Protein AF-X1HBW1-F1 (afdb_monomer_lite)

InterPro domains:
  IPR006059 Bacterial-type extracellular solute-binding protein [PF01547] (27-160)
  IPR050490 Bacterial solute-binding protein 1 [PTHR43649] (13-204)

pLDDT: mean 94.54, std 6.15, range [44.56, 98.88]

Foldseek 3Di:
DLVVQDDPPQAASAAAAQDAVRQVLVLQQLLVLQVHHQADPVRAGDCLPPSNLVSLVVLLCCQVVRNYPVCNNVDHQVRRLLCVQAVRYPDYDHDQQCLLQSLDVVRGPCNPPDADAQDDGHNVRAGEAEDDDDADDDDPPDPPRVVSVVVNCVCLDLVVQLVVVVSLGAGPDPVNLVVSLVVDPPVRSNRSSVRVVCCVVPHHYDYQDPDPLSSVLSNLQSVLSNCCSVVVDPSSVSSVSSSPDDRD

Structure (mmCIF, N/CA/C/O backbone):
data_AF-X1HBW1-F1
#
_entry.id   AF-X1HBW1-F1
#
loop_
_atom_site.group_PDB
_atom_site.id
_atom_site.type_symbol
_atom_site.label_atom_id
_atom_site.label_alt_id
_atom_site.label_comp_id
_atom_site.label_asym_id
_atom_site.label_entity_id
_atom_site.label_seq_id
_atom_site.pdbx_PDB_ins_code
_atom_site.Cartn_x
_atom_site.Cartn_y
_atom_site.Cartn_z
_atom_site.occupancy
_atom_site.B_iso_or_equiv
_atom_site.auth_seq_id
_atom_site.auth_comp_id
_atom_site.auth_asym_id
_atom_site.auth_atom_id
_atom_site.pdbx_PDB_model_num
ATOM 1 N N . MET A 1 1 ? -2.743 -0.569 18.853 1.00 89.00 1 MET A N 1
ATOM 2 C CA . MET A 1 1 ? -1.838 0.507 18.382 1.00 89.00 1 MET A CA 1
ATOM 3 C C . MET A 1 1 ? -2.616 1.697 17.839 1.00 89.00 1 MET A C 1
ATOM 5 O O . MET A 1 1 ? -2.491 2.748 18.438 1.00 89.00 1 MET A O 1
ATOM 9 N N . ALA A 1 2 ? -3.444 1.545 16.791 1.00 95.88 2 ALA A N 1
ATOM 10 C CA . ALA A 1 2 ? -4.249 2.655 16.253 1.00 95.88 2 ALA A CA 1
ATOM 11 C C . ALA A 1 2 ? -5.085 3.356 17.333 1.00 95.88 2 ALA A C 1
ATOM 13 O O . ALA A 1 2 ? -4.952 4.556 17.494 1.00 95.88 2 ALA A O 1
ATOM 14 N N . GLU A 1 3 ? -5.849 2.604 18.131 1.00 96.94 3 GLU A N 1
ATOM 15 C CA . GLU A 1 3 ? -6.652 3.150 19.240 1.00 96.94 3 GLU A CA 1
ATOM 16 C C . GLU A 1 3 ? -5.821 3.941 20.260 1.00 96.94 3 GLU A C 1
ATOM 18 O O . GLU A 1 3 ? -6.234 5.010 20.686 1.00 96.94 3 GLU A O 1
ATOM 23 N N . PHE A 1 4 ? -4.626 3.451 20.607 1.00 97.12 4 PHE A N 1
ATOM 24 C CA . PHE A 1 4 ? -3.735 4.102 21.573 1.00 97.12 4 PHE A CA 1
ATOM 25 C C . PHE A 1 4 ? -3.170 5.435 21.059 1.00 97.12 4 PHE A C 1
ATOM 27 O O . PHE A 1 4 ? -2.993 6.366 21.833 1.00 97.12 4 PHE A O 1
ATOM 34 N N . LEU A 1 5 ? -2.882 5.522 19.757 1.00 96.50 5 LEU A N 1
ATOM 35 C CA . LEU A 1 5 ? -2.298 6.711 19.123 1.00 96.50 5 LEU A CA 1
ATOM 36 C C . LEU A 1 5 ? -3.361 7.679 18.573 1.00 96.50 5 LEU A C 1
ATOM 38 O O . LEU A 1 5 ? -3.010 8.695 17.974 1.00 96.50 5 LEU A O 1
ATOM 42 N N . ASN A 1 6 ? -4.648 7.358 18.724 1.00 98.06 6 ASN A N 1
ATOM 43 C CA . ASN A 1 6 ? -5.741 8.138 18.159 1.00 98.06 6 ASN A CA 1
ATOM 44 C C . ASN A 1 6 ? -6.056 9.355 19.040 1.00 98.06 6 ASN A C 1
ATOM 46 O O . ASN A 1 6 ? -6.431 9.203 20.199 1.00 98.06 6 ASN A O 1
ATOM 50 N N . ASN A 1 7 ? -5.965 10.557 18.472 1.00 97.62 7 ASN A N 1
ATOM 51 C CA . ASN A 1 7 ? -6.387 11.813 19.092 1.00 97.62 7 ASN A CA 1
ATOM 52 C C . ASN A 1 7 ? -7.032 12.774 18.059 1.00 97.62 7 ASN A C 1
ATOM 54 O O . ASN A 1 7 ? -6.439 13.805 17.703 1.00 97.62 7 ASN A O 1
ATOM 58 N N . PRO A 1 8 ? -8.216 12.440 17.507 1.00 94.94 8 PRO A N 1
ATOM 59 C CA . PRO A 1 8 ? -8.884 13.271 16.509 1.00 94.94 8 PRO A CA 1
ATOM 60 C C . PRO A 1 8 ? -9.340 14.633 17.070 1.00 94.94 8 PRO A C 1
ATOM 62 O O . PRO A 1 8 ? -9.679 14.729 18.247 1.00 94.94 8 PRO A O 1
ATOM 65 N N . PRO A 1 9 ? -9.411 15.690 16.237 1.00 93.25 9 PRO A N 1
ATOM 66 C CA . PRO A 1 9 ? -9.064 15.704 14.814 1.00 93.25 9 PRO A CA 1
ATOM 67 C C . PRO A 1 9 ? -7.565 15.941 14.548 1.00 93.25 9 PRO A C 1
ATOM 69 O O . PRO A 1 9 ? -7.182 16.074 13.386 1.00 93.25 9 PRO A O 1
ATOM 72 N N . GLY A 1 10 ? -6.731 16.038 15.593 1.00 94.19 10 GLY A N 1
ATOM 73 C CA . GLY A 1 10 ? -5.308 16.374 15.480 1.00 94.19 10 GLY A CA 1
ATOM 74 C C . GLY A 1 10 ? -4.475 15.257 14.854 1.00 94.19 10 GLY A C 1
ATOM 75 O O . GLY A 1 10 ? -3.775 15.492 13.871 1.00 94.19 10 GLY A O 1
ATOM 76 N N . VAL A 1 11 ? -4.584 14.045 15.400 1.00 97.25 11 VAL A N 1
ATOM 77 C CA . VAL A 1 11 ? -3.897 12.844 14.906 1.00 97.25 11 VAL A CA 1
ATOM 78 C C . VAL A 1 11 ? -4.886 11.686 14.866 1.00 97.25 11 VAL A C 1
ATOM 80 O O . VAL A 1 11 ? -5.509 11.366 15.872 1.00 97.25 11 VAL A O 1
ATOM 83 N N . TYR A 1 12 ? -5.016 11.030 13.720 1.00 98.62 12 TYR A N 1
ATOM 84 C CA . TYR A 1 12 ? -5.740 9.769 13.594 1.00 98.62 12 TYR A CA 1
ATOM 85 C C . TYR A 1 12 ? -4.771 8.602 13.765 1.00 98.62 12 TYR A C 1
ATOM 87 O O . TYR A 1 12 ? -3.627 8.646 13.301 1.00 98.62 12 TYR A O 1
ATOM 95 N N . GLY A 1 13 ? -5.232 7.543 14.427 1.00 98.38 13 GLY A N 1
ATOM 96 C CA . GLY A 1 13 ? -4.415 6.372 14.726 1.00 98.38 13 GLY A CA 1
ATOM 97 C C . GLY A 1 13 ? -3.849 5.712 13.470 1.00 98.38 13 GLY A C 1
ATOM 98 O O . GLY A 1 13 ? -2.713 5.245 13.487 1.00 98.38 13 GLY A O 1
ATOM 99 N N . THR A 1 14 ? -4.614 5.680 12.376 1.00 98.50 14 THR A N 1
ATOM 100 C CA . THR A 1 14 ? -4.149 5.183 11.079 1.00 98.50 14 THR A CA 1
ATOM 101 C C . THR A 1 14 ? -4.948 5.755 9.902 1.00 98.50 14 THR A C 1
ATOM 103 O O . THR A 1 14 ? -5.739 6.678 10.066 1.00 98.50 14 THR A O 1
ATOM 106 N N . GLN A 1 15 ? -4.729 5.233 8.695 1.00 98.31 15 GLN A N 1
ATOM 107 C CA . GLN A 1 15 ? -5.546 5.476 7.502 1.00 98.31 15 GLN A CA 1
ATOM 108 C C . GLN A 1 15 ? -5.354 4.353 6.475 1.00 98.31 15 GLN A C 1
ATOM 110 O O . GLN A 1 15 ? -4.440 3.533 6.579 1.00 98.31 15 GLN A O 1
ATOM 115 N N . TYR A 1 16 ? -6.192 4.358 5.445 1.00 97.88 16 TYR A N 1
ATOM 116 C CA . TYR A 1 16 ? -6.083 3.503 4.268 1.00 97.88 16 TYR A CA 1
ATOM 117 C C . TYR A 1 16 ? -6.617 4.251 3.038 1.00 97.88 16 TYR A C 1
ATOM 119 O O . TYR A 1 16 ? -7.153 5.347 3.152 1.00 97.88 16 TYR A O 1
ATOM 127 N N . THR A 1 17 ? -6.457 3.681 1.852 1.00 97.50 17 THR A N 1
ATOM 128 C CA . THR A 1 17 ? -7.082 4.178 0.621 1.00 97.50 17 THR A CA 1
ATOM 129 C C . THR A 1 17 ? -8.497 3.633 0.510 1.00 97.50 17 THR A C 1
ATOM 131 O O . THR A 1 17 ? -8.694 2.431 0.669 1.00 97.50 17 THR A O 1
ATOM 134 N N . GLY A 1 18 ? -9.488 4.497 0.288 1.00 97.19 18 GLY A N 1
ATOM 135 C CA . GLY A 1 18 ? -10.906 4.138 0.412 1.00 97.19 18 GLY A CA 1
ATOM 136 C C . GLY A 1 18 ? -11.714 4.164 -0.883 1.00 97.19 18 GLY A C 1
ATOM 137 O O . GLY A 1 18 ? -12.898 3.827 -0.850 1.00 97.19 18 GLY A O 1
ATOM 138 N N . LYS A 1 19 ? -11.098 4.513 -2.019 1.00 96.75 19 LYS A N 1
ATOM 139 C CA . LYS A 1 19 ? -11.730 4.434 -3.342 1.00 96.75 19 LYS A CA 1
ATOM 140 C C . LYS A 1 19 ? -10.814 3.857 -4.418 1.00 96.75 19 LYS A C 1
ATOM 142 O O . LYS A 1 19 ? -9.607 3.715 -4.215 1.00 96.75 19 LYS A O 1
ATOM 147 N N . GLU A 1 20 ? -11.419 3.575 -5.569 1.00 96.38 20 GLU A N 1
ATOM 148 C CA . GLU A 1 20 ? -10.757 3.122 -6.795 1.00 96.38 20 GLU A CA 1
ATOM 149 C C . GLU A 1 20 ? -9.932 1.839 -6.584 1.00 96.38 20 GLU A C 1
ATOM 151 O O . GLU A 1 20 ? -10.101 1.104 -5.605 1.00 96.38 20 GLU A O 1
ATOM 156 N N . GLU A 1 21 ? -9.024 1.544 -7.515 1.00 95.50 21 GLU A N 1
ATOM 157 C CA . GLU A 1 21 ? -8.106 0.411 -7.395 1.00 95.50 21 GLU A CA 1
ATOM 158 C C . GLU A 1 21 ? -7.243 0.482 -6.137 1.00 95.50 21 GLU A C 1
ATOM 160 O O . GLU A 1 21 ? -6.886 -0.552 -5.577 1.00 95.50 21 GLU A O 1
ATOM 165 N N . ALA A 1 22 ? -6.996 1.686 -5.623 1.00 96.50 22 ALA A N 1
ATOM 166 C CA . ALA A 1 22 ? -6.247 1.856 -4.397 1.00 96.50 22 ALA A CA 1
ATOM 167 C C . ALA A 1 22 ? -6.901 1.120 -3.213 1.00 96.50 22 ALA A C 1
ATOM 169 O O . ALA A 1 22 ? -6.193 0.478 -2.431 1.00 96.50 22 ALA A O 1
ATOM 170 N N . PHE A 1 23 ? -8.234 1.152 -3.089 1.00 98.00 23 PHE A N 1
ATOM 171 C CA . PHE A 1 23 ? -8.926 0.398 -2.040 1.00 98.00 23 PHE A CA 1
ATOM 172 C C . PHE A 1 23 ? -9.020 -1.097 -2.357 1.00 98.00 23 PHE A C 1
ATOM 174 O O . PHE A 1 23 ? -8.791 -1.920 -1.468 1.00 98.00 23 PHE A O 1
ATOM 181 N N . SER A 1 24 ? -9.270 -1.468 -3.619 1.00 97.44 24 SER A N 1
ATOM 182 C CA . SER A 1 24 ? -9.240 -2.874 -4.059 1.00 97.44 24 SER A CA 1
ATOM 183 C C . SER A 1 24 ? -7.900 -3.542 -3.735 1.00 97.44 24 SER A C 1
ATOM 185 O O . SER A 1 24 ? -7.875 -4.639 -3.177 1.00 97.44 24 SER A O 1
ATOM 187 N N . GLY A 1 25 ? -6.786 -2.867 -4.031 1.00 96.38 25 GLY A N 1
ATOM 188 C CA . GLY A 1 25 ? -5.429 -3.331 -3.757 1.00 96.38 25 GLY A CA 1
ATOM 189 C C . GLY A 1 25 ? -5.147 -3.447 -2.262 1.00 96.38 25 GLY A C 1
ATOM 190 O O . GLY A 1 25 ? -4.669 -4.487 -1.805 1.00 96.38 25 GLY A O 1
ATOM 191 N N . ARG A 1 26 ? -5.528 -2.434 -1.469 1.00 97.25 26 ARG A N 1
ATOM 192 C CA . ARG A 1 26 ? -5.373 -2.472 -0.006 1.00 97.25 26 ARG A CA 1
ATOM 193 C C . ARG A 1 26 ? -6.197 -3.589 0.641 1.00 97.25 26 ARG A C 1
ATOM 195 O O . ARG A 1 26 ? -5.712 -4.270 1.544 1.00 97.25 26 ARG A O 1
ATOM 202 N N . PHE A 1 27 ? -7.425 -3.818 0.179 1.00 98.25 27 PHE A N 1
ATOM 203 C CA . PHE A 1 27 ? -8.234 -4.951 0.625 1.00 98.25 27 PHE A CA 1
ATOM 204 C C . PHE A 1 27 ? -7.604 -6.285 0.219 1.00 98.25 27 PHE A C 1
ATOM 206 O O . PHE A 1 27 ? -7.523 -7.194 1.044 1.00 98.25 27 PHE A O 1
ATOM 213 N N . TYR A 1 28 ? -7.131 -6.404 -1.023 1.00 97.69 28 TYR A N 1
ATOM 214 C CA . TYR A 1 28 ? -6.527 -7.630 -1.539 1.00 97.69 28 TYR A CA 1
ATOM 215 C C . TYR A 1 28 ? -5.258 -8.023 -0.772 1.00 97.69 28 TYR A C 1
ATOM 217 O O . TYR A 1 28 ? -5.102 -9.181 -0.381 1.00 97.69 28 TYR A O 1
ATOM 225 N N . GLU A 1 29 ? -4.394 -7.057 -0.478 1.00 96.81 29 GLU A N 1
ATOM 226 C CA . GLU A 1 29 ? -3.207 -7.233 0.358 1.00 96.81 29 GLU A CA 1
ATOM 227 C C . GLU A 1 29 ? -3.542 -7.818 1.738 1.00 96.81 29 GLU A C 1
ATOM 229 O O . GLU A 1 29 ? -2.975 -8.831 2.168 1.00 96.81 29 GLU A O 1
ATOM 234 N N . MET A 1 30 ? -4.504 -7.200 2.426 1.00 98.25 30 MET A N 1
ATOM 235 C CA . MET A 1 30 ? -4.929 -7.625 3.758 1.00 98.25 30 MET A CA 1
ATOM 236 C C . MET A 1 30 ? -5.651 -8.974 3.715 1.00 98.25 30 MET A C 1
ATOM 238 O O . MET A 1 30 ? -5.450 -9.813 4.593 1.00 98.25 30 MET A O 1
ATOM 242 N N . LEU A 1 31 ? -6.438 -9.228 2.666 1.00 98.62 31 LEU A N 1
ATOM 243 C CA . LEU A 1 31 ? -7.123 -10.499 2.442 1.00 98.62 31 LEU A CA 1
ATOM 244 C C . LEU A 1 31 ? -6.125 -11.651 2.347 1.00 98.62 31 LEU A C 1
ATOM 246 O O . LEU A 1 31 ? -6.292 -12.656 3.037 1.00 98.62 31 LEU A O 1
ATOM 250 N N . LEU A 1 32 ? -5.084 -11.500 1.527 1.00 98.31 32 LEU A N 1
ATOM 251 C CA . LEU A 1 32 ? -4.048 -12.518 1.374 1.00 98.31 32 LEU A CA 1
ATOM 252 C C . LEU A 1 32 ? -3.212 -12.680 2.649 1.00 98.31 32 LEU A C 1
ATOM 254 O O . LEU A 1 32 ? -2.892 -13.807 3.021 1.00 98.31 32 LEU A O 1
ATOM 258 N N . SER A 1 33 ? -2.893 -11.584 3.347 1.00 98.31 33 SER A N 1
ATOM 259 C CA . SER A 1 33 ? -2.195 -11.637 4.645 1.00 98.31 33 SER A C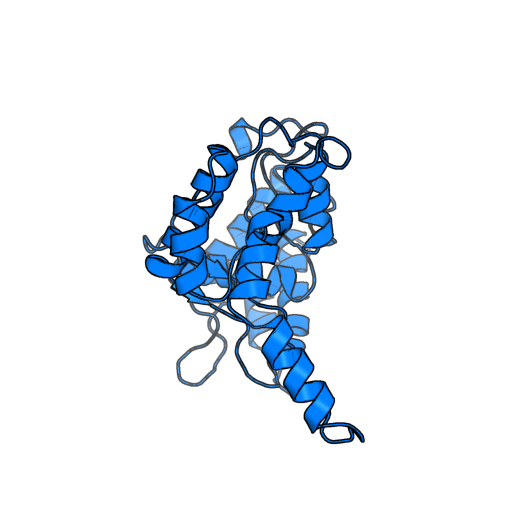A 1
ATOM 260 C C . SER A 1 33 ? -2.996 -12.409 5.699 1.00 98.31 33 SER A C 1
ATOM 262 O O . SER A 1 33 ? -2.423 -13.105 6.539 1.00 98.31 33 SER A O 1
ATOM 264 N N . ASN A 1 34 ? -4.326 -12.364 5.627 1.00 98.56 34 ASN A N 1
ATOM 265 C CA . ASN A 1 34 ? -5.219 -13.136 6.492 1.00 98.56 34 ASN A CA 1
ATOM 266 C C . ASN A 1 34 ? -5.467 -14.576 6.005 1.00 98.56 34 ASN A C 1
ATOM 268 O O . ASN A 1 34 ? -6.237 -15.300 6.628 1.00 98.56 34 ASN A O 1
ATOM 272 N N . GLY A 1 35 ? -4.816 -15.015 4.921 1.00 98.25 35 GLY A N 1
ATOM 273 C CA . GLY A 1 35 ? -4.954 -16.371 4.372 1.00 98.25 35 GLY A CA 1
ATOM 274 C C . GLY A 1 35 ? -6.143 -16.558 3.428 1.00 98.25 35 GLY A C 1
ATOM 275 O O . GLY A 1 35 ? -6.493 -17.687 3.097 1.00 98.25 35 GLY A O 1
ATOM 276 N N . GLY A 1 36 ? -6.785 -15.468 3.005 1.00 98.19 36 GLY A N 1
ATOM 277 C CA . GLY A 1 36 ? -7.845 -15.491 2.004 1.00 98.19 36 GLY A CA 1
ATOM 278 C C . GLY A 1 36 ? -7.298 -15.506 0.577 1.00 98.19 36 GLY A C 1
ATOM 279 O O . GLY A 1 36 ? -6.090 -15.500 0.344 1.00 98.19 36 GLY A O 1
ATOM 280 N N . ALA A 1 37 ? -8.207 -15.483 -0.394 1.00 97.19 37 ALA A N 1
ATOM 281 C CA . ALA A 1 37 ? -7.888 -15.385 -1.812 1.00 97.19 37 ALA A CA 1
ATOM 282 C C . ALA A 1 37 ? -8.926 -14.522 -2.531 1.00 97.19 37 ALA A C 1
ATOM 284 O O . ALA A 1 37 ? -10.094 -14.491 -2.144 1.00 97.19 37 ALA A O 1
ATOM 285 N N . LEU A 1 38 ? -8.492 -13.824 -3.581 1.00 95.31 38 LEU A N 1
ATOM 286 C CA . LEU A 1 38 ? -9.392 -13.043 -4.424 1.00 95.31 38 LEU A CA 1
ATOM 287 C C . LEU A 1 38 ? -10.127 -13.941 -5.426 1.00 95.31 38 LEU A C 1
ATOM 289 O O . LEU A 1 38 ? -11.347 -13.853 -5.557 1.00 95.31 38 LEU A O 1
ATOM 293 N N . PHE A 1 39 ? -9.386 -14.853 -6.058 1.00 95.00 39 PHE A N 1
ATOM 294 C CA . PHE A 1 39 ? -9.896 -15.843 -7.001 1.00 95.00 39 PHE A CA 1
ATOM 295 C C . PHE A 1 39 ? -9.412 -17.254 -6.640 1.00 95.00 39 PHE A C 1
ATOM 297 O O . PHE A 1 39 ? -8.342 -17.405 -6.047 1.00 95.00 39 PHE A O 1
ATOM 304 N N . ASP A 1 40 ? -10.194 -18.270 -7.000 1.00 94.81 40 ASP A N 1
ATOM 305 C CA . ASP A 1 40 ? -9.766 -19.673 -6.997 1.00 94.81 40 ASP A CA 1
ATOM 306 C C . ASP A 1 40 ? -8.922 -20.012 -8.254 1.00 94.81 40 ASP A C 1
ATOM 308 O O . ASP A 1 40 ? -8.767 -19.163 -9.140 1.00 94.81 40 ASP A O 1
ATOM 312 N N . PRO A 1 41 ? -8.367 -21.237 -8.381 1.00 94.00 41 PRO A N 1
ATOM 313 C CA . PRO A 1 41 ? -7.596 -21.638 -9.565 1.00 94.00 41 PRO A CA 1
ATOM 314 C C . PRO A 1 41 ? -8.380 -21.625 -10.888 1.00 94.00 41 PRO A C 1
ATOM 316 O O . PRO A 1 41 ? -7.774 -21.552 -11.953 1.00 94.00 41 PRO A O 1
ATOM 319 N N . ALA A 1 42 ? -9.715 -21.679 -10.838 1.00 92.94 42 ALA A N 1
ATOM 320 C CA . ALA A 1 42 ? -10.601 -21.551 -11.995 1.00 92.94 42 ALA A CA 1
ATOM 321 C C . ALA A 1 42 ? -11.000 -20.086 -12.257 1.00 92.94 42 ALA A C 1
ATOM 323 O O . ALA A 1 42 ? -11.954 -19.814 -12.991 1.00 92.94 42 ALA A O 1
ATOM 324 N N . TRP A 1 43 ? -10.285 -19.140 -11.643 1.00 90.62 43 TRP A N 1
ATOM 325 C CA . TRP A 1 43 ? -10.551 -17.712 -11.688 1.00 90.62 43 TRP A CA 1
ATOM 326 C C . TRP A 1 43 ? -11.932 -17.322 -11.164 1.00 90.62 43 TRP A C 1
ATOM 328 O O . TRP A 1 43 ? -12.406 -16.253 -11.515 1.00 90.62 43 TRP A O 1
ATOM 338 N N . LYS A 1 44 ? -12.615 -18.094 -10.322 1.00 92.56 44 LYS A N 1
ATOM 339 C CA . LYS 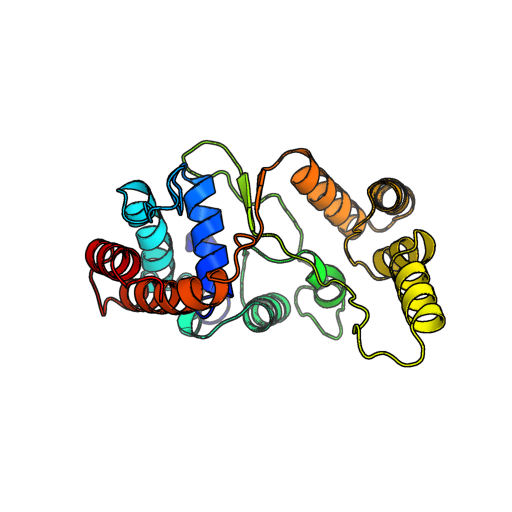A 1 44 ? -13.887 -17.648 -9.727 1.00 92.56 44 LYS A CA 1
ATOM 340 C C . LYS A 1 44 ? -13.626 -16.761 -8.508 1.00 92.56 44 LYS A C 1
ATOM 342 O O . LYS A 1 44 ? -12.740 -17.087 -7.721 1.00 92.56 44 LYS A O 1
ATOM 347 N N . PRO A 1 45 ? -14.361 -15.649 -8.321 1.00 95.00 45 PRO A N 1
ATOM 348 C CA . PRO A 1 45 ? -14.269 -14.838 -7.107 1.00 95.00 45 PRO A CA 1
ATOM 349 C C . PRO A 1 45 ? -14.552 -15.653 -5.837 1.00 95.00 45 PRO A C 1
ATOM 351 O O . PRO A 1 45 ? -15.598 -16.290 -5.743 1.00 95.00 45 PRO A O 1
ATOM 354 N N . VAL A 1 46 ? -13.645 -15.605 -4.856 1.00 97.38 46 VAL A N 1
ATOM 355 C CA . VAL A 1 46 ? -13.784 -16.303 -3.551 1.00 97.38 46 VAL A CA 1
ATOM 356 C C . VAL A 1 46 ? -13.497 -15.403 -2.341 1.00 97.38 46 VAL A C 1
ATOM 358 O O . VAL A 1 46 ? -13.455 -15.852 -1.190 1.00 97.38 46 VAL A O 1
ATOM 361 N N . PHE A 1 47 ? -13.343 -14.098 -2.572 1.00 97.81 47 PHE A N 1
ATOM 362 C CA . PHE A 1 47 ? -13.118 -13.106 -1.517 1.00 97.81 47 PHE A CA 1
ATOM 363 C C . PHE A 1 47 ? -14.334 -12.877 -0.610 1.00 97.81 47 PHE A C 1
ATOM 365 O O . PHE A 1 47 ? -14.215 -12.201 0.402 1.00 97.81 47 PHE A O 1
ATOM 372 N N . ASN A 1 48 ? -15.506 -13.424 -0.932 1.00 98.31 48 ASN A N 1
ATOM 373 C CA . ASN A 1 48 ? -16.698 -13.401 -0.077 1.00 98.31 48 ASN A CA 1
ATOM 374 C C . ASN A 1 48 ? -16.718 -14.520 0.985 1.00 98.31 48 ASN A C 1
ATOM 376 O O . ASN A 1 48 ? -17.728 -14.727 1.663 1.00 98.31 48 ASN A O 1
ATOM 380 N N . SER A 1 49 ? -15.602 -15.236 1.145 1.00 98.56 49 SER A N 1
ATOM 381 C CA . SER A 1 49 ? -15.371 -16.206 2.218 1.00 98.56 49 SER A CA 1
ATOM 382 C C . SER A 1 49 ? -15.431 -15.571 3.623 1.00 98.56 49 SER A C 1
ATOM 384 O O . SER A 1 49 ? -15.331 -14.346 3.761 1.00 98.56 49 SER A O 1
ATOM 386 N N . PRO A 1 50 ? -15.518 -16.377 4.703 1.00 98.75 50 PRO A N 1
ATOM 387 C CA . PRO A 1 50 ? -15.430 -15.868 6.074 1.00 98.75 50 PRO A CA 1
ATOM 388 C C . PRO A 1 50 ? -14.180 -15.014 6.338 1.00 98.75 50 PRO A C 1
ATOM 390 O O . PRO A 1 50 ? -14.257 -14.027 7.070 1.00 98.75 50 PRO A O 1
ATOM 393 N N . ILE A 1 51 ? -13.050 -15.341 5.698 1.00 98.75 51 ILE A N 1
ATOM 394 C CA . ILE A 1 51 ? -11.813 -14.555 5.807 1.00 98.75 51 ILE A CA 1
ATOM 395 C C . ILE A 1 51 ? -12.002 -13.175 5.177 1.00 98.75 51 ILE A C 1
ATOM 397 O O . ILE A 1 51 ? -11.644 -12.173 5.788 1.00 98.75 51 ILE A O 1
ATOM 401 N N . GLY A 1 52 ? -12.609 -13.083 3.993 1.00 98.75 52 GLY A N 1
ATOM 402 C CA . GLY A 1 52 ? -12.855 -11.782 3.374 1.00 98.75 52 GLY A CA 1
ATOM 403 C C . GLY A 1 52 ? -13.889 -10.940 4.112 1.00 98.75 52 GLY A C 1
ATOM 404 O O . GLY A 1 52 ? -13.693 -9.734 4.256 1.00 98.75 52 GLY A O 1
ATOM 405 N N . VAL A 1 53 ? -14.914 -11.566 4.698 1.00 98.88 53 VAL A N 1
ATOM 406 C CA . VAL A 1 53 ? -15.840 -10.888 5.622 1.00 98.88 53 VAL A CA 1
ATOM 407 C C . VAL A 1 53 ? -15.091 -10.337 6.835 1.00 98.88 53 VAL A C 1
ATOM 409 O O . VAL A 1 53 ? -15.319 -9.189 7.219 1.00 98.88 53 VAL A O 1
ATOM 412 N N . LYS A 1 54 ? -14.183 -11.112 7.442 1.00 98.81 54 LYS A N 1
ATOM 413 C CA . LYS A 1 54 ? -13.352 -10.650 8.566 1.00 98.81 54 LYS A CA 1
ATOM 414 C C . LYS A 1 54 ? -12.449 -9.485 8.149 1.00 98.81 54 LYS A C 1
ATOM 416 O O . LYS A 1 54 ? -12.395 -8.481 8.858 1.00 98.81 54 LYS A O 1
ATOM 421 N N . THR A 1 55 ? -11.803 -9.586 6.989 1.00 98.81 55 THR A N 1
ATOM 422 C CA . THR A 1 55 ? -10.931 -8.540 6.437 1.00 98.81 55 THR A CA 1
ATOM 423 C C . THR A 1 55 ? -11.696 -7.244 6.170 1.00 98.81 55 THR A C 1
ATOM 425 O O . THR A 1 55 ? -11.255 -6.188 6.606 1.00 98.81 55 THR A O 1
ATOM 428 N N . LEU A 1 56 ? -12.864 -7.283 5.522 1.00 98.81 56 LEU A N 1
ATOM 429 C CA . LEU A 1 56 ? -13.641 -6.062 5.268 1.00 98.81 56 LEU A CA 1
ATOM 430 C C . LEU A 1 56 ? -14.207 -5.461 6.565 1.00 98.81 56 LEU A C 1
ATOM 432 O O . LEU A 1 56 ? -14.207 -4.243 6.738 1.00 98.81 56 LEU A O 1
ATOM 436 N N . ASN A 1 57 ? -14.599 -6.303 7.528 1.00 98.75 57 ASN A N 1
ATOM 437 C CA . ASN A 1 57 ? -14.985 -5.835 8.861 1.00 98.75 57 ASN A CA 1
ATOM 438 C C . ASN A 1 57 ? -13.851 -5.107 9.594 1.00 98.75 57 ASN A C 1
ATOM 440 O O . ASN A 1 57 ? -14.138 -4.233 10.406 1.00 98.75 57 ASN A O 1
ATOM 444 N N . TYR A 1 58 ? -12.583 -5.438 9.338 1.00 98.38 58 TYR A N 1
ATOM 445 C CA . TYR A 1 58 ? -11.458 -4.701 9.914 1.00 98.38 58 TYR A CA 1
ATOM 446 C C . TYR A 1 58 ? -11.436 -3.246 9.423 1.00 98.38 58 TYR A C 1
ATOM 448 O O . TYR A 1 58 ? -11.425 -2.338 10.250 1.00 98.38 58 TYR A O 1
ATOM 456 N N . PHE A 1 59 ? -11.541 -3.013 8.109 1.00 98.62 59 PHE A N 1
ATOM 457 C CA . PHE A 1 59 ? -11.635 -1.655 7.550 1.00 98.62 59 PHE A CA 1
ATOM 458 C C . PHE A 1 59 ? -12.857 -0.902 8.077 1.00 98.62 59 PHE A C 1
ATOM 460 O O . PHE A 1 59 ? -12.733 0.233 8.532 1.00 98.62 59 PHE A O 1
ATOM 467 N N . LYS A 1 60 ? -14.021 -1.567 8.106 1.00 98.62 60 LYS A N 1
ATOM 468 C CA . LYS A 1 60 ? -15.242 -1.008 8.695 1.00 98.62 60 LYS A CA 1
ATOM 469 C C . LYS A 1 60 ? -15.014 -0.573 10.148 1.00 98.62 60 LYS A C 1
ATOM 471 O O . LYS A 1 60 ? -15.360 0.545 10.500 1.00 98.62 60 LYS A O 1
ATOM 476 N N . LYS A 1 61 ? -14.408 -1.417 10.990 1.00 98.38 61 LYS A N 1
ATOM 477 C CA . LYS A 1 61 ? -14.132 -1.085 12.400 1.00 98.38 61 LYS A CA 1
ATOM 478 C C . LYS A 1 61 ? -13.191 0.106 12.552 1.00 98.38 61 LYS A C 1
ATOM 480 O O . LYS A 1 61 ? -13.437 0.943 13.410 1.00 98.38 61 LYS A O 1
ATOM 485 N N . LEU A 1 62 ? -12.146 0.206 11.725 1.00 98.44 62 LEU A N 1
ATOM 486 C CA . LEU A 1 62 ? -11.251 1.367 11.738 1.00 98.44 62 LEU A CA 1
ATOM 487 C C . LEU A 1 62 ? -12.017 2.673 11.472 1.00 98.44 62 LEU A C 1
ATOM 489 O O . LEU A 1 62 ? -11.796 3.661 12.169 1.00 98.44 62 LEU A O 1
ATOM 493 N N . TYR A 1 63 ? -12.930 2.654 10.498 1.00 98.56 63 TYR A N 1
ATOM 494 C CA . TYR A 1 63 ? -13.793 3.789 10.175 1.00 98.56 63 TYR A CA 1
ATOM 495 C C . TYR A 1 63 ? -14.776 4.119 11.302 1.00 98.56 63 TYR A C 1
ATOM 497 O O . TYR A 1 63 ? -14.789 5.240 11.800 1.00 98.56 63 TYR A O 1
ATOM 505 N N . GLN A 1 64 ? -15.549 3.128 11.750 1.00 97.94 64 GLN A N 1
ATOM 506 C CA . GLN A 1 64 ? -16.605 3.304 12.754 1.00 97.94 64 GLN A CA 1
ATOM 507 C C . GLN A 1 64 ? -16.065 3.747 14.119 1.00 97.94 64 GLN A C 1
ATOM 509 O O . GLN A 1 64 ? -16.696 4.539 14.811 1.00 97.94 64 GLN A O 1
ATOM 514 N N . ASN A 1 65 ? -14.862 3.301 14.484 1.00 97.81 65 ASN A N 1
ATOM 515 C CA . ASN A 1 65 ? -14.217 3.700 15.734 1.00 97.81 65 ASN A CA 1
ATOM 516 C C . ASN A 1 65 ? -13.479 5.051 15.623 1.00 97.81 65 ASN A C 1
ATOM 518 O O . ASN A 1 65 ? -12.754 5.423 16.545 1.00 97.81 65 ASN A O 1
ATOM 522 N N . GLY A 1 66 ? -13.600 5.772 14.500 1.00 97.94 66 GLY A N 1
ATOM 523 C CA . GLY A 1 66 ? -12.948 7.070 14.299 1.00 97.94 66 GLY A CA 1
ATOM 524 C C . GLY A 1 66 ? -11.418 6.999 14.332 1.00 97.94 66 GLY A C 1
ATOM 525 O O . GLY A 1 66 ? -10.768 7.953 14.758 1.00 97.94 66 GLY A O 1
ATOM 526 N N . LEU A 1 67 ? -10.834 5.862 13.929 1.00 98.62 67 LEU A N 1
ATOM 527 C CA . LEU A 1 67 ? -9.379 5.633 13.939 1.00 98.62 67 LEU A CA 1
ATOM 528 C C . LEU A 1 67 ? -8.690 6.113 12.661 1.00 98.62 67 LEU A C 1
ATOM 530 O O . LEU A 1 67 ? -7.465 6.064 12.565 1.00 98.62 67 LEU A O 1
ATOM 534 N N . VAL A 1 68 ? -9.482 6.537 11.681 1.00 98.62 68 VAL A N 1
ATOM 535 C CA . VAL A 1 68 ? -9.065 7.046 10.375 1.00 98.62 68 VAL A CA 1
ATOM 536 C C . VAL A 1 68 ? -9.797 8.356 10.093 1.00 98.62 68 VAL A C 1
ATOM 538 O O . VAL A 1 68 ? -10.883 8.565 10.641 1.00 98.62 68 VAL A O 1
ATOM 541 N N . PRO A 1 69 ? -9.254 9.245 9.242 1.00 98.19 69 PRO A N 1
ATOM 542 C CA . PRO A 1 69 ? -9.959 10.467 8.877 1.00 98.19 69 PRO A CA 1
ATOM 543 C C . PRO A 1 69 ? -11.339 10.164 8.266 1.00 98.19 69 PRO A C 1
ATOM 545 O O . PRO A 1 69 ? -11.439 9.250 7.446 1.00 98.19 69 PRO A O 1
ATOM 548 N N . PRO A 1 70 ? -12.392 10.955 8.551 1.00 96.31 70 PRO A N 1
ATOM 549 C CA . PRO A 1 70 ? -13.723 10.729 7.973 1.00 96.31 70 PRO A CA 1
ATOM 550 C C . PRO A 1 70 ? -13.726 10.716 6.436 1.00 96.31 70 PRO A C 1
ATOM 552 O O . PRO A 1 70 ? -14.494 9.998 5.806 1.00 96.31 70 PRO A O 1
ATOM 555 N N . GLY A 1 71 ? -12.815 11.475 5.817 1.00 97.12 71 GLY A N 1
ATOM 556 C CA . GLY A 1 71 ? -12.649 11.525 4.366 1.00 97.12 71 GLY A CA 1
ATOM 557 C C . GLY A 1 71 ? -11.969 10.303 3.741 1.00 97.12 71 GLY A C 1
ATOM 558 O O . GLY A 1 71 ? -11.813 10.300 2.525 1.00 97.12 71 GLY A O 1
ATOM 559 N N . VAL A 1 72 ? -11.572 9.283 4.519 1.00 97.62 72 VAL A N 1
ATOM 560 C CA . VAL A 1 72 ? -10.783 8.127 4.042 1.00 97.62 72 VAL A CA 1
ATOM 561 C C . VAL A 1 72 ? -11.401 7.419 2.838 1.00 97.62 72 VAL A C 1
ATOM 563 O O . VAL A 1 72 ? -10.684 6.963 1.952 1.00 97.62 72 VAL A O 1
ATOM 566 N N . VAL A 1 73 ? -12.733 7.399 2.755 1.00 96.81 73 VAL A N 1
ATOM 567 C CA . VAL A 1 73 ? -13.497 6.811 1.644 1.00 96.81 73 VAL A CA 1
ATOM 568 C C . VAL A 1 73 ? -13.274 7.523 0.307 1.00 96.81 73 VAL A C 1
ATOM 570 O O . VAL A 1 73 ? -13.577 6.961 -0.735 1.00 96.81 73 VAL A O 1
ATOM 573 N N . ASN A 1 74 ? -12.690 8.721 0.313 1.00 97.56 74 ASN A N 1
ATOM 574 C CA . ASN A 1 74 ? -12.354 9.480 -0.890 1.00 97.56 74 ASN A CA 1
ATOM 575 C C . ASN A 1 74 ? -10.859 9.447 -1.228 1.00 97.56 74 ASN A C 1
ATOM 577 O O . ASN A 1 74 ? -10.472 10.003 -2.252 1.00 97.56 74 ASN A O 1
ATOM 581 N N . TYR A 1 75 ? -10.023 8.832 -0.388 1.00 98.12 75 TYR A N 1
ATOM 582 C CA . TYR A 1 75 ? -8.570 8.907 -0.525 1.00 98.12 75 TYR A CA 1
ATOM 583 C C . TYR A 1 75 ? -8.009 7.859 -1.481 1.00 98.12 75 TYR A C 1
ATOM 585 O O . TYR A 1 75 ? -8.353 6.672 -1.403 1.00 98.12 75 TYR A O 1
ATOM 593 N N . VAL A 1 76 ? -7.070 8.305 -2.312 1.00 97.00 76 VAL A N 1
ATOM 594 C CA . VAL A 1 76 ? -6.116 7.461 -3.045 1.00 97.00 76 VAL A CA 1
ATOM 595 C C . VAL A 1 76 ? -4.704 7.631 -2.465 1.00 97.00 76 VAL A C 1
ATOM 597 O O . VAL A 1 76 ? -4.536 8.174 -1.372 1.00 97.00 76 VAL A O 1
ATOM 600 N N . TRP A 1 77 ? -3.686 7.108 -3.152 1.00 95.69 77 TRP A N 1
ATOM 601 C CA . TRP A 1 77 ? -2.305 7.048 -2.658 1.00 95.69 77 TRP A CA 1
ATOM 602 C C . TRP A 1 77 ? -1.725 8.421 -2.290 1.00 95.69 77 TRP A C 1
ATOM 604 O O . TRP A 1 77 ? -1.150 8.570 -1.214 1.00 95.69 77 TRP A O 1
ATOM 614 N N . ASP A 1 78 ? -1.948 9.434 -3.126 1.00 96.44 78 ASP A N 1
ATOM 615 C CA . ASP A 1 78 ? -1.430 10.786 -2.890 1.00 96.44 78 ASP A CA 1
ATOM 616 C C . ASP A 1 78 ? -2.077 11.443 -1.662 1.00 96.44 78 ASP A C 1
ATOM 618 O O . ASP A 1 78 ? -1.409 12.141 -0.897 1.00 96.44 78 ASP A O 1
ATOM 622 N N . ASP A 1 79 ? -3.373 11.197 -1.436 1.00 97.81 79 ASP A N 1
ATOM 623 C CA . ASP A 1 79 ? -4.106 11.750 -0.295 1.00 97.81 79 ASP A CA 1
ATOM 624 C C . ASP A 1 79 ? -3.589 11.182 1.025 1.00 97.81 79 ASP A C 1
ATOM 626 O O . ASP A 1 79 ? -3.335 11.932 1.974 1.00 97.81 79 ASP A O 1
ATOM 630 N N . VAL A 1 80 ? -3.409 9.855 1.095 1.00 97.75 80 VAL A N 1
ATOM 631 C CA . VAL A 1 80 ? -2.877 9.224 2.308 1.00 97.75 80 VAL A CA 1
ATOM 632 C C . VAL A 1 80 ? -1.447 9.690 2.559 1.00 97.75 80 VAL A C 1
ATOM 634 O O . VAL A 1 80 ? -1.116 10.038 3.696 1.00 97.75 80 VAL A O 1
ATOM 637 N N . ALA A 1 81 ? -0.632 9.816 1.511 1.00 97.69 81 ALA A N 1
ATOM 638 C CA . ALA A 1 81 ? 0.733 10.282 1.669 1.00 97.69 81 ALA A CA 1
ATOM 639 C C . ALA A 1 81 ? 0.799 11.726 2.174 1.00 97.69 81 ALA A C 1
ATOM 641 O O . ALA A 1 81 ? 1.476 12.039 3.157 1.00 97.69 81 ALA A O 1
ATOM 642 N N . LYS A 1 82 ? -0.018 12.606 1.591 1.00 97.88 82 LYS A N 1
ATOM 643 C CA . LYS A 1 82 ? -0.173 13.990 2.048 1.00 97.88 82 LYS A CA 1
ATOM 644 C C . LYS A 1 82 ? -0.613 14.066 3.507 1.00 97.88 82 LYS A C 1
ATOM 646 O O . LYS A 1 82 ? -0.075 14.863 4.276 1.00 97.88 82 LYS A O 1
ATOM 651 N N . ASN A 1 83 ? -1.585 13.257 3.919 1.00 97.88 83 ASN A N 1
ATOM 652 C CA . ASN A 1 83 ? -2.061 13.267 5.302 1.00 97.88 83 ASN A CA 1
ATOM 653 C C . ASN A 1 83 ? -0.953 12.878 6.286 1.00 97.88 83 ASN A C 1
ATOM 655 O O . ASN A 1 83 ? -0.806 13.539 7.318 1.00 97.88 83 ASN A O 1
ATOM 659 N N . PHE A 1 84 ? -0.146 11.870 5.946 1.00 98.31 84 PHE A N 1
ATOM 660 C CA . PHE A 1 84 ? 1.006 11.478 6.755 1.00 98.31 84 PHE A CA 1
ATOM 661 C C . PHE A 1 84 ? 2.072 12.580 6.788 1.00 98.31 84 PHE A C 1
ATOM 663 O O . PHE A 1 84 ? 2.462 13.010 7.872 1.00 98.31 84 PHE A O 1
ATOM 670 N N . ALA A 1 85 ? 2.435 13.149 5.633 1.00 98.12 85 ALA A N 1
ATOM 671 C CA . ALA A 1 85 ? 3.368 14.277 5.533 1.00 98.12 85 ALA A CA 1
ATOM 672 C C . ALA A 1 85 ? 2.921 15.494 6.366 1.00 98.12 85 ALA A C 1
ATOM 674 O O . ALA A 1 85 ? 3.744 16.208 6.934 1.00 98.12 85 ALA A O 1
ATOM 675 N N . THR A 1 86 ? 1.612 15.734 6.496 1.00 97.50 86 THR A N 1
ATOM 676 C CA . THR A 1 86 ? 1.071 16.824 7.332 1.00 97.50 86 THR A CA 1
ATOM 677 C C . THR A 1 86 ? 0.984 16.498 8.828 1.00 97.50 86 THR A C 1
ATOM 679 O O . THR A 1 86 ? 0.510 17.339 9.594 1.00 97.50 86 THR A O 1
ATOM 682 N N . GLY A 1 87 ? 1.444 15.319 9.258 1.00 97.31 87 GLY A N 1
ATOM 683 C CA . GLY A 1 87 ? 1.471 14.897 10.661 1.00 97.31 87 GLY A CA 1
ATOM 684 C C . GLY A 1 87 ? 0.107 14.514 11.235 1.00 97.31 87 GLY A C 1
ATOM 685 O O . GLY A 1 87 ? -0.049 14.483 12.451 1.00 97.31 87 GLY A O 1
ATOM 686 N N . LYS A 1 88 ? -0.893 14.240 10.387 1.00 98.00 88 LYS A N 1
ATOM 687 C CA . LYS A 1 88 ? -2.262 13.914 10.827 1.00 98.00 88 LYS A CA 1
ATOM 688 C C . LYS A 1 88 ? -2.476 12.438 11.140 1.00 98.00 88 LYS A C 1
ATOM 690 O O . LYS A 1 88 ? -3.563 12.072 11.572 1.00 98.00 88 LYS A O 1
ATOM 695 N N . ILE A 1 89 ? -1.492 11.589 10.871 1.00 98.62 89 ILE A N 1
ATOM 696 C CA . ILE A 1 89 ? -1.629 10.133 10.882 1.00 98.62 89 ILE A CA 1
ATOM 697 C C . ILE A 1 89 ? -0.467 9.557 11.676 1.00 98.62 89 ILE A C 1
ATOM 699 O O . ILE A 1 89 ? 0.684 9.823 11.341 1.00 98.62 89 ILE A O 1
ATOM 703 N N . ALA A 1 90 ? -0.759 8.764 12.705 1.00 98.00 90 ALA A N 1
ATOM 704 C CA . ALA A 1 90 ? 0.280 8.202 13.563 1.00 98.00 90 ALA A CA 1
ATOM 705 C C . ALA A 1 90 ? 1.105 7.119 12.846 1.00 98.00 90 ALA A C 1
ATOM 707 O O . ALA A 1 90 ? 2.328 7.106 12.934 1.00 98.00 90 ALA A O 1
ATOM 708 N N . PHE A 1 91 ? 0.441 6.214 12.120 1.00 97.69 91 PHE A N 1
ATOM 709 C CA . PHE A 1 91 ? 1.086 5.233 11.244 1.00 97.69 91 PHE A CA 1
ATOM 710 C C . PHE A 1 91 ? 0.118 4.751 10.161 1.00 97.69 91 PHE A C 1
ATOM 712 O O . PHE A 1 91 ? -1.094 4.709 10.364 1.00 97.69 91 PHE A O 1
ATOM 719 N N . HIS A 1 92 ? 0.632 4.307 9.021 1.00 96.94 92 HIS A N 1
ATOM 720 C CA . HIS A 1 92 ? -0.167 3.618 8.008 1.00 96.94 92 HIS A CA 1
ATOM 721 C C . HIS A 1 92 ? 0.712 2.732 7.135 1.00 96.94 92 HIS A C 1
ATOM 723 O O . HIS A 1 92 ? 1.936 2.743 7.244 1.00 96.94 92 HIS A O 1
ATOM 729 N N . LEU A 1 93 ? 0.065 1.943 6.285 1.00 95.38 93 LEU A N 1
ATOM 730 C CA . LEU A 1 93 ? 0.749 1.230 5.221 1.00 95.38 93 LEU A CA 1
ATOM 731 C C . LEU A 1 93 ? 0.853 2.149 4.008 1.00 95.38 93 LEU A C 1
ATOM 733 O O . LEU A 1 93 ? -0.151 2.746 3.607 1.00 95.38 93 LEU A O 1
ATOM 737 N N . ASP A 1 94 ? 2.034 2.221 3.401 1.00 93.06 94 ASP A N 1
ATOM 738 C CA . ASP A 1 94 ? 2.271 3.124 2.280 1.00 93.06 94 ASP A CA 1
ATOM 739 C C . ASP A 1 94 ? 3.398 2.671 1.348 1.00 93.06 94 ASP A C 1
ATOM 741 O O . ASP A 1 94 ? 4.135 1.725 1.637 1.00 93.06 94 ASP A O 1
ATOM 745 N N . TRP A 1 95 ? 3.522 3.366 0.223 1.00 92.00 95 TRP A N 1
ATOM 746 C CA . TRP A 1 95 ? 4.588 3.200 -0.748 1.00 92.00 95 TRP A CA 1
ATOM 747 C C . TRP A 1 95 ? 5.887 3.821 -0.249 1.00 92.00 95 TRP A C 1
ATOM 749 O O . TRP A 1 95 ? 5.956 5.010 0.047 1.00 92.00 95 TRP A O 1
ATOM 759 N N . GLY A 1 96 ? 6.977 3.051 -0.284 1.00 89.81 96 GLY A N 1
ATOM 760 C CA . GLY A 1 96 ? 8.302 3.597 0.024 1.00 89.81 96 GLY A CA 1
ATOM 761 C C . GLY A 1 96 ? 8.771 4.695 -0.945 1.00 89.81 96 GLY A C 1
ATOM 762 O O . GLY A 1 96 ? 9.702 5.427 -0.630 1.00 89.81 96 GLY A O 1
ATOM 763 N N . GLY A 1 97 ? 8.116 4.854 -2.103 1.00 90.44 97 GLY A N 1
ATOM 764 C CA . GLY A 1 97 ? 8.385 5.945 -3.048 1.00 90.44 97 GLY A CA 1
ATOM 765 C C . GLY A 1 97 ? 8.152 7.346 -2.471 1.00 90.44 97 GLY A C 1
ATOM 766 O O . GLY A 1 97 ? 8.700 8.308 -3.000 1.00 90.44 97 GLY A O 1
ATOM 767 N N . TRP A 1 98 ? 7.415 7.468 -1.363 1.00 94.00 98 TRP A N 1
ATOM 768 C CA . TRP A 1 98 ? 7.181 8.744 -0.686 1.00 94.00 98 TRP A CA 1
ATOM 769 C C . TRP A 1 98 ? 8.314 9.187 0.242 1.00 94.00 98 TRP A C 1
ATOM 771 O O . TRP A 1 98 ? 8.282 10.315 0.730 1.00 94.00 98 TRP A O 1
ATOM 781 N N . TYR A 1 99 ? 9.338 8.351 0.468 1.00 94.44 99 TYR A N 1
ATOM 782 C CA . TYR A 1 99 ? 10.457 8.682 1.357 1.00 94.44 99 TYR A CA 1
ATOM 783 C C . TYR A 1 99 ? 11.075 10.069 1.086 1.00 94.44 99 TYR A C 1
ATOM 785 O O . TYR A 1 99 ? 11.201 10.826 2.052 1.00 94.44 99 TYR A O 1
ATOM 793 N N . PRO A 1 100 ? 11.405 10.465 -0.169 1.00 93.19 100 PRO A N 1
ATOM 794 C CA . PRO A 1 100 ? 11.973 11.787 -0.454 1.00 93.19 100 PRO A CA 1
ATOM 795 C C . PRO A 1 100 ? 11.073 12.939 -0.009 1.00 93.19 100 PRO A C 1
ATOM 797 O O . PRO A 1 100 ? 11.566 13.935 0.513 1.00 93.19 100 PRO A O 1
ATOM 800 N N . TRP A 1 101 ? 9.757 12.784 -0.170 1.00 94.88 101 TRP A N 1
ATOM 801 C CA . TRP A 1 101 ? 8.786 13.778 0.271 1.00 94.88 101 TRP A CA 1
ATOM 802 C C . TRP A 1 101 ? 8.701 13.824 1.797 1.00 94.88 101 TRP A C 1
ATOM 804 O O . TRP A 1 101 ? 8.782 14.899 2.390 1.00 94.88 101 TRP A O 1
ATOM 814 N N . TYR A 1 102 ? 8.604 12.667 2.455 1.00 96.38 102 TYR A N 1
ATOM 815 C CA . TYR A 1 102 ? 8.493 12.617 3.912 1.00 96.38 102 TYR A CA 1
ATOM 816 C C . TYR A 1 102 ? 9.683 13.219 4.620 1.00 96.38 102 TYR A C 1
ATOM 818 O O . TYR A 1 102 ? 9.464 13.853 5.645 1.00 96.38 102 TYR A O 1
ATOM 826 N N . ARG A 1 103 ? 10.894 13.081 4.075 1.00 94.44 103 ARG A N 1
ATOM 827 C CA . ARG A 1 103 ? 12.127 13.622 4.660 1.00 94.44 103 ARG A CA 1
ATOM 828 C C . ARG A 1 103 ? 12.423 15.084 4.348 1.00 94.44 103 ARG A C 1
ATOM 830 O O . ARG A 1 103 ? 13.474 15.560 4.773 1.00 94.44 103 ARG A O 1
ATOM 837 N N . ASP A 1 104 ? 11.600 15.760 3.554 1.00 95.19 104 ASP A N 1
ATOM 838 C CA . ASP A 1 104 ? 11.824 17.166 3.225 1.00 95.19 104 ASP A CA 1
ATOM 839 C C . ASP A 1 104 ? 11.130 18.062 4.268 1.00 95.19 104 ASP A C 1
ATOM 841 O O . ASP A 1 104 ? 9.901 18.164 4.250 1.00 95.19 104 ASP A O 1
ATOM 845 N N . PRO A 1 105 ? 11.868 18.758 5.155 1.00 96.31 105 PRO A N 1
ATOM 846 C CA . PRO A 1 105 ? 11.274 19.615 6.183 1.00 96.31 105 PRO A CA 1
ATOM 847 C C . PRO A 1 105 ? 10.512 20.819 5.610 1.00 96.31 105 PRO A C 1
ATOM 849 O O . PRO A 1 105 ? 9.725 21.441 6.324 1.00 96.31 105 PRO A O 1
ATOM 852 N N . LYS A 1 106 ? 10.704 21.160 4.327 1.00 96.88 106 LYS A N 1
ATOM 853 C CA . LYS A 1 106 ? 9.912 22.197 3.644 1.00 96.88 106 LYS A CA 1
ATOM 854 C C . LYS A 1 106 ? 8.548 21.684 3.187 1.00 96.88 106 LYS A C 1
ATOM 856 O O . LYS A 1 106 ? 7.629 22.484 3.028 1.00 96.88 106 LYS A O 1
ATOM 861 N N . ALA A 1 107 ? 8.417 20.377 2.973 1.00 95.62 107 ALA A N 1
ATOM 862 C CA . ALA A 1 107 ? 7.223 19.751 2.410 1.00 95.62 107 ALA A CA 1
ATOM 863 C C . ALA A 1 107 ? 6.489 18.821 3.394 1.00 95.62 107 ALA A C 1
ATOM 865 O O . ALA A 1 107 ? 5.341 18.452 3.138 1.00 95.62 107 ALA A O 1
ATOM 866 N N . SER A 1 108 ? 7.124 18.447 4.508 1.00 98.06 108 SER A N 1
ATOM 867 C CA . SER A 1 108 ? 6.643 17.445 5.459 1.00 98.06 108 SER A CA 1
ATOM 868 C C . SER A 1 108 ? 6.890 17.874 6.907 1.00 98.06 108 SER A C 1
ATOM 870 O O . SER A 1 108 ? 8.009 18.171 7.319 1.00 98.06 108 SER A O 1
ATOM 872 N N . LYS A 1 109 ? 5.830 17.842 7.720 1.00 98.00 109 LYS A N 1
ATOM 873 C CA . LYS A 1 109 ? 5.885 18.075 9.172 1.00 98.00 109 LYS A CA 1
ATOM 874 C C . LYS A 1 109 ? 6.460 16.890 9.943 1.00 98.00 109 LYS A C 1
ATOM 876 O O . LYS A 1 109 ? 6.802 17.044 11.110 1.00 98.00 109 LYS A O 1
ATOM 881 N N . VAL A 1 110 ? 6.543 15.718 9.314 1.00 97.38 110 VAL A N 1
ATOM 882 C CA . VAL A 1 110 ? 7.089 14.508 9.941 1.00 97.38 110 VAL A CA 1
ATOM 883 C C . VAL A 1 110 ? 8.560 14.284 9.603 1.00 97.38 110 VAL A C 1
ATOM 885 O O . VAL A 1 110 ? 9.122 13.309 10.087 1.00 97.38 110 VAL A O 1
ATOM 888 N N . ALA A 1 111 ? 9.195 15.175 8.829 1.00 97.19 111 ALA A N 1
ATOM 889 C CA . ALA A 1 111 ? 10.537 15.000 8.262 1.00 97.19 111 ALA A CA 1
ATOM 890 C C . ALA A 1 111 ? 11.618 14.562 9.240 1.00 97.19 111 ALA A C 1
ATOM 892 O O . ALA A 1 111 ? 12.485 13.778 8.866 1.00 97.19 111 ALA A O 1
ATOM 893 N N . GLU A 1 112 ? 11.521 14.979 10.498 1.00 95.56 112 GLU A N 1
ATOM 894 C CA . GLU A 1 112 ? 12.503 14.654 11.529 1.00 95.56 112 GLU A CA 1
ATOM 895 C C . GLU A 1 112 ? 12.096 13.480 12.430 1.00 95.56 112 GLU A C 1
ATOM 897 O O . GLU A 1 112 ? 12.906 13.044 13.244 1.00 95.56 112 GLU A O 1
ATOM 902 N N . VAL A 1 113 ? 10.882 12.936 12.292 1.00 95.50 113 VAL A N 1
ATOM 903 C CA . VAL A 1 113 ? 10.301 11.991 13.269 1.00 95.50 113 VAL A CA 1
ATOM 904 C C . VAL A 1 113 ? 9.668 10.729 12.675 1.00 95.50 113 VAL A C 1
ATOM 906 O O . VAL A 1 113 ? 9.356 9.817 13.437 1.00 95.50 113 VAL A O 1
ATOM 909 N N . PHE A 1 114 ? 9.457 10.642 11.357 1.00 96.19 114 PHE A N 1
ATOM 910 C CA . PHE A 1 114 ? 8.918 9.419 10.748 1.00 96.19 114 PHE A CA 1
ATOM 911 C C . PHE A 1 114 ? 9.970 8.302 10.681 1.00 96.19 114 PHE A C 1
ATOM 913 O O . PHE A 1 114 ? 11.171 8.568 10.650 1.00 96.19 114 PHE A O 1
ATOM 920 N N . ASP A 1 115 ? 9.507 7.055 10.582 1.00 95.38 115 ASP A N 1
ATOM 921 C CA . ASP A 1 115 ? 10.351 5.905 10.259 1.00 95.38 115 ASP A CA 1
ATOM 922 C C . ASP A 1 115 ? 9.550 4.808 9.534 1.00 95.38 115 ASP A C 1
ATOM 924 O O . ASP A 1 115 ? 8.324 4.898 9.415 1.00 95.38 115 ASP A O 1
ATOM 928 N N . TYR A 1 116 ? 10.235 3.776 9.042 1.00 95.06 116 TYR A N 1
ATOM 929 C CA . TYR A 1 116 ? 9.648 2.631 8.347 1.00 95.06 116 TYR A CA 1
ATOM 930 C C . TYR A 1 116 ? 9.787 1.342 9.155 1.00 95.06 116 TYR A C 1
ATOM 932 O O . TYR A 1 116 ? 10.804 1.072 9.778 1.00 95.06 116 TYR A O 1
ATOM 940 N N . ALA A 1 117 ? 8.775 0.484 9.064 1.00 95.38 117 ALA A N 1
ATOM 941 C CA . ALA A 1 117 ? 8.824 -0.870 9.597 1.00 95.38 117 ALA A CA 1
ATOM 942 C C . ALA A 1 117 ? 8.058 -1.827 8.673 1.00 95.38 117 ALA A C 1
ATOM 944 O O . ALA A 1 117 ? 7.152 -1.397 7.953 1.0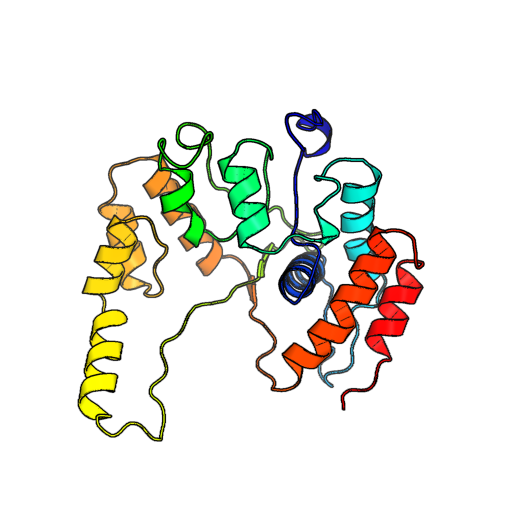0 95.38 117 ALA A O 1
ATOM 945 N N . PRO A 1 118 ? 8.356 -3.139 8.694 1.00 94.31 118 PRO A N 1
ATOM 946 C CA . PRO A 1 118 ? 7.510 -4.114 8.019 1.00 94.31 118 PRO A CA 1
ATOM 947 C C . PRO A 1 118 ? 6.072 -4.057 8.558 1.00 94.31 118 PRO A C 1
ATOM 949 O O . PRO A 1 118 ? 5.865 -4.127 9.771 1.00 94.31 118 PRO A O 1
ATOM 952 N N . MET A 1 119 ? 5.079 -4.011 7.662 1.00 93.75 119 MET A N 1
ATOM 953 C CA . MET A 1 119 ? 3.656 -4.093 8.032 1.00 93.75 119 MET A CA 1
ATOM 954 C C . MET A 1 119 ? 3.380 -5.299 8.937 1.00 93.75 119 MET A C 1
ATOM 956 O O . MET A 1 119 ? 4.031 -6.312 8.709 1.00 93.75 119 MET A O 1
ATOM 960 N N . PRO A 1 120 ? 2.422 -5.278 9.885 1.00 94.00 120 PRO A N 1
ATOM 961 C CA . PRO A 1 120 ? 2.075 -6.425 10.737 1.00 94.00 120 PRO A CA 1
ATOM 962 C C . PRO A 1 120 ? 1.706 -7.707 9.966 1.00 94.00 120 PRO A C 1
ATOM 964 O O . PRO A 1 120 ? 1.391 -7.669 8.781 1.00 94.00 120 PRO A O 1
ATOM 967 N N . LYS A 1 121 ? 1.819 -8.871 10.625 1.00 97.19 121 LYS A N 1
ATOM 968 C CA . LYS A 1 121 ? 1.444 -10.154 10.012 1.00 97.19 121 LYS A CA 1
ATOM 969 C C . LYS A 1 121 ? -0.075 -10.231 10.054 1.00 97.19 121 LYS A C 1
ATOM 971 O O . LYS A 1 121 ? -0.658 -9.836 11.063 1.00 97.19 121 LYS A O 1
ATOM 976 N N . GLY A 1 122 ? -0.691 -10.741 8.994 1.00 96.94 122 GLY A N 1
ATOM 977 C CA . GLY A 1 122 ? -2.104 -11.099 9.059 1.00 96.94 122 GLY A CA 1
ATOM 978 C C . GLY A 1 122 ? -2.313 -12.408 9.820 1.00 96.94 122 GLY A C 1
ATOM 979 O O . GLY A 1 122 ? -1.356 -13.043 10.275 1.00 96.94 122 GLY A O 1
ATOM 980 N N . ASP A 1 123 ? -3.569 -12.836 9.920 1.00 97.75 123 ASP A N 1
ATOM 981 C CA . ASP A 1 123 ? -3.963 -14.034 10.681 1.00 97.75 123 ASP A CA 1
ATO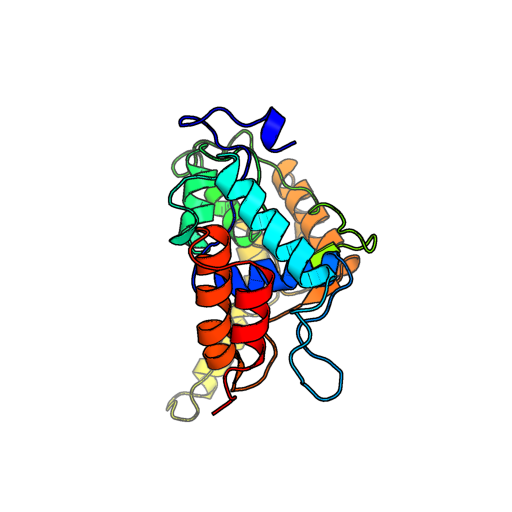M 982 C C . ASP A 1 123 ? -3.257 -15.322 10.224 1.00 97.75 123 ASP A C 1
ATOM 984 O O . ASP A 1 123 ? -3.094 -16.252 11.008 1.00 97.75 123 ASP A O 1
ATOM 988 N N . SER A 1 124 ? -2.808 -15.381 8.966 1.00 97.69 124 SER A N 1
ATOM 989 C CA . SER A 1 124 ? -2.078 -16.539 8.431 1.00 97.69 124 SER A CA 1
ATOM 990 C C . SER A 1 124 ? -0.581 -16.544 8.776 1.00 97.69 124 SER A C 1
ATOM 992 O O . SER A 1 124 ? 0.159 -17.428 8.350 1.00 97.69 124 SER A O 1
ATOM 994 N N . GLY A 1 125 ? -0.102 -15.558 9.541 1.00 97.81 125 GLY A N 1
ATOM 995 C CA . GLY A 1 125 ? 1.286 -15.485 9.998 1.00 97.81 125 GLY A CA 1
ATOM 996 C C . GLY A 1 125 ? 2.285 -14.980 8.950 1.00 97.81 125 GLY A C 1
ATOM 997 O O . GLY A 1 125 ? 3.496 -15.001 9.208 1.00 97.81 125 GLY A O 1
ATOM 998 N N . ILE A 1 126 ? 1.805 -14.487 7.803 1.00 97.25 126 ILE A N 1
ATOM 999 C CA . ILE A 1 126 ? 2.629 -13.894 6.739 1.00 97.25 126 ILE A CA 1
ATOM 1000 C C . ILE A 1 126 ? 2.326 -12.406 6.541 1.00 97.25 126 ILE A C 1
ATOM 1002 O O . ILE A 1 126 ? 1.331 -11.873 7.036 1.00 97.25 126 ILE A O 1
ATOM 1006 N N . ARG A 1 127 ? 3.213 -11.743 5.796 1.00 97.19 127 ARG A N 1
ATOM 1007 C CA . ARG A 1 127 ? 3.023 -10.390 5.269 1.00 97.19 127 ARG A CA 1
ATOM 1008 C C . ARG A 1 127 ? 2.859 -10.491 3.759 1.00 97.19 127 ARG A C 1
ATOM 1010 O O . ARG A 1 127 ? 3.699 -11.110 3.097 1.00 97.19 127 ARG A O 1
ATOM 1017 N N . VAL A 1 128 ? 1.807 -9.887 3.232 1.00 96.94 128 VAL A N 1
ATOM 1018 C CA . VAL A 1 128 ? 1.608 -9.716 1.795 1.00 96.94 128 VAL A CA 1
ATOM 1019 C C . VAL A 1 128 ? 1.608 -8.229 1.511 1.00 96.94 128 VAL A C 1
ATOM 1021 O O . VAL A 1 128 ? 0.955 -7.507 2.245 1.00 96.94 128 VAL A O 1
ATOM 1024 N N . HIS A 1 129 ? 2.340 -7.797 0.487 1.00 93.94 129 HIS A N 1
ATOM 1025 C CA . HIS A 1 129 ? 2.450 -6.394 0.086 1.00 93.94 129 HIS A CA 1
ATOM 1026 C C . HIS A 1 129 ? 1.795 -6.200 -1.273 1.00 93.94 129 HIS A C 1
ATOM 1028 O O . HIS A 1 129 ? 2.159 -6.894 -2.229 1.00 93.94 129 HIS A O 1
ATOM 1034 N N . TRP A 1 130 ? 0.860 -5.260 -1.366 1.00 93.81 130 TRP A N 1
ATOM 1035 C CA . TRP A 1 130 ? 0.397 -4.758 -2.654 1.00 93.81 130 TRP A CA 1
ATOM 1036 C C . TRP A 1 130 ? 1.514 -3.931 -3.276 1.00 93.81 130 TRP A C 1
ATOM 1038 O O . TRP A 1 130 ? 2.045 -3.011 -2.659 1.00 93.81 130 TRP A O 1
ATOM 1048 N N . SER A 1 131 ? 1.898 -4.293 -4.492 1.00 89.19 131 SER A N 1
ATOM 1049 C CA . SER A 1 131 ? 3.025 -3.707 -5.193 1.00 89.19 131 SER A CA 1
ATOM 1050 C C . SER A 1 131 ? 2.665 -3.385 -6.630 1.00 89.19 131 SER A C 1
ATOM 1052 O O . SER A 1 131 ? 1.809 -4.001 -7.257 1.00 89.19 131 SER A O 1
ATOM 1054 N N . GLY A 1 132 ? 3.347 -2.383 -7.146 1.00 85.44 132 GLY A N 1
ATOM 1055 C CA . GLY A 1 132 ? 3.239 -1.902 -8.501 1.00 85.44 132 GLY A CA 1
ATOM 1056 C C . GLY A 1 132 ? 4.523 -1.173 -8.845 1.00 85.44 132 GLY A C 1
ATOM 1057 O O . GLY A 1 132 ? 5.402 -0.973 -8.002 1.00 85.44 132 GLY A O 1
ATOM 1058 N N . CYS A 1 133 ? 4.634 -0.783 -10.101 1.00 82.00 133 CYS A N 1
ATOM 1059 C CA . CYS A 1 133 ? 5.708 0.063 -10.571 1.00 82.00 133 CYS A CA 1
ATOM 1060 C C . CYS A 1 133 ? 5.181 0.979 -11.668 1.00 82.00 133 CYS A C 1
ATOM 1062 O O . CYS A 1 133 ? 4.200 0.671 -12.347 1.00 82.00 133 CYS A O 1
ATOM 1064 N N . HIS A 1 134 ? 5.881 2.086 -11.871 1.00 86.38 134 HIS A N 1
ATOM 1065 C CA . HIS A 1 134 ? 5.797 2.797 -13.132 1.00 86.38 134 HIS A CA 1
ATOM 1066 C C . HIS A 1 134 ? 6.786 2.150 -14.098 1.00 86.38 134 HIS A C 1
ATOM 1068 O O . HIS A 1 134 ? 7.935 1.884 -13.746 1.00 86.38 134 HIS A O 1
ATOM 1074 N N . SER A 1 135 ? 6.313 1.847 -15.303 1.00 89.25 135 SER A N 1
ATOM 1075 C CA . SER A 1 135 ? 7.118 1.252 -16.366 1.00 89.25 135 SER A CA 1
ATOM 1076 C C . SER A 1 135 ? 7.108 2.161 -17.584 1.00 89.25 135 SER A C 1
ATOM 1078 O O . SER A 1 135 ? 6.109 2.817 -17.875 1.00 89.25 135 SER A O 1
ATOM 1080 N N . PHE A 1 136 ? 8.213 2.173 -18.321 1.00 93.75 136 PHE A N 1
ATOM 1081 C CA . PHE A 1 136 ? 8.304 2.884 -19.589 1.00 93.75 136 PHE A CA 1
ATOM 1082 C C . PHE A 1 136 ? 7.877 1.969 -20.736 1.00 93.75 136 PHE A C 1
ATOM 1084 O O . PHE A 1 136 ? 8.257 0.800 -20.778 1.00 93.75 136 PHE A O 1
ATOM 1091 N N . SER A 1 137 ? 7.114 2.507 -21.685 1.00 94.62 137 SER A N 1
ATOM 1092 C CA . SER A 1 137 ? 6.708 1.808 -22.908 1.00 94.62 137 SER A CA 1
ATOM 1093 C C . SER A 1 137 ? 7.055 2.647 -24.132 1.00 94.62 137 SER A C 1
ATOM 1095 O O . SER A 1 137 ? 6.956 3.872 -24.099 1.00 94.62 137 SER A O 1
ATOM 1097 N N . VAL A 1 138 ? 7.447 1.987 -25.223 1.00 97.12 138 VAL A N 1
ATOM 1098 C CA . VAL A 1 138 ? 7.638 2.625 -26.531 1.00 97.12 138 VAL A CA 1
ATOM 1099 C C . VAL A 1 138 ? 6.431 2.288 -27.394 1.00 97.12 138 VAL A C 1
ATOM 1101 O O . VAL A 1 138 ? 6.141 1.113 -27.607 1.00 97.12 138 VAL A O 1
ATOM 1104 N N . LEU A 1 139 ? 5.736 3.313 -27.891 1.00 96.38 139 LEU A N 1
ATOM 1105 C CA . LEU A 1 139 ? 4.596 3.122 -28.787 1.00 96.38 139 LEU A CA 1
ATOM 1106 C C . LEU A 1 139 ? 5.040 2.446 -30.091 1.00 96.38 139 LEU A C 1
ATOM 1108 O O . LEU A 1 139 ? 6.058 2.812 -30.688 1.00 96.38 139 LEU A O 1
ATOM 1112 N N . ASP A 1 140 ? 4.239 1.500 -30.566 1.00 96.00 140 ASP A N 1
ATOM 1113 C CA . ASP A 1 140 ? 4.431 0.800 -31.841 1.00 96.00 140 ASP A CA 1
ATOM 1114 C C . ASP A 1 140 ? 4.410 1.748 -33.055 1.00 96.00 140 ASP A C 1
ATOM 1116 O O . ASP A 1 140 ? 5.106 1.509 -34.045 1.00 96.00 140 ASP A O 1
ATOM 1120 N N . THR A 1 141 ? 3.685 2.857 -32.939 1.00 97.50 141 THR A N 1
ATOM 1121 C CA . THR A 1 141 ? 3.570 3.953 -33.909 1.00 97.50 141 THR A CA 1
ATOM 1122 C C . THR A 1 141 ? 4.710 4.974 -33.838 1.00 97.50 141 THR A C 1
ATOM 1124 O O . THR A 1 141 ? 4.744 5.909 -34.641 1.00 97.50 141 THR A O 1
ATOM 1127 N N . SER A 1 142 ? 5.665 4.826 -32.910 1.00 97.25 142 SER A N 1
ATOM 1128 C CA . SER A 1 142 ? 6.792 5.758 -32.797 1.00 97.25 142 SER A CA 1
ATOM 1129 C C . SER A 1 142 ? 7.608 5.805 -34.091 1.00 97.25 142 SER A C 1
ATOM 1131 O O . SER A 1 142 ? 8.043 4.775 -34.607 1.00 97.25 142 SER A O 1
ATOM 1133 N N . LYS A 1 143 ? 7.870 7.022 -34.583 1.00 97.81 143 LYS A N 1
ATOM 1134 C CA . LYS A 1 143 ? 8.751 7.268 -35.738 1.00 97.81 143 LYS A CA 1
ATOM 1135 C C . LYS A 1 143 ? 10.242 7.191 -35.383 1.00 97.81 143 LYS A C 1
ATOM 1137 O O . LYS A 1 143 ? 11.065 7.107 -36.281 1.00 97.81 143 LYS A O 1
ATOM 1142 N N . ASN A 1 144 ? 10.584 7.192 -34.089 1.00 97.62 144 ASN A N 1
ATOM 1143 C CA . ASN A 1 144 ? 11.960 7.217 -33.576 1.00 97.62 144 ASN A CA 1
ATOM 1144 C C . ASN A 1 144 ? 12.196 6.073 -32.571 1.00 97.62 144 ASN A C 1
ATOM 1146 O O . ASN A 1 144 ? 12.585 6.306 -31.424 1.00 97.62 144 ASN A O 1
ATOM 1150 N N . LYS A 1 145 ? 11.901 4.826 -32.969 1.00 97.62 145 LYS A N 1
ATOM 1151 C CA . LYS A 1 145 ? 11.934 3.654 -32.067 1.00 97.62 145 LYS A CA 1
ATOM 1152 C C . LYS A 1 145 ? 13.295 3.436 -31.416 1.00 97.62 145 LYS A C 1
ATOM 1154 O O . LYS A 1 145 ? 13.355 3.200 -30.216 1.00 97.62 145 LYS A O 1
ATOM 1159 N N . GLU A 1 146 ? 14.375 3.551 -32.179 1.00 97.62 146 GLU A N 1
ATOM 1160 C CA . GLU A 1 146 ? 15.739 3.326 -31.685 1.00 97.62 146 GLU A CA 1
ATOM 1161 C C . GLU A 1 146 ? 16.125 4.337 -30.600 1.00 97.62 146 GLU A C 1
ATOM 1163 O O . GLU A 1 146 ? 16.589 3.945 -29.529 1.00 97.62 146 GLU A O 1
ATOM 1168 N N . ALA A 1 147 ? 15.853 5.625 -30.833 1.00 98.06 147 ALA A N 1
ATOM 1169 C CA . ALA A 1 147 ? 16.092 6.678 -29.849 1.00 98.06 147 ALA A CA 1
ATOM 1170 C C . ALA A 1 147 ? 15.228 6.489 -28.591 1.00 98.06 147 ALA A C 1
ATOM 1172 O O . ALA A 1 147 ? 15.736 6.588 -27.475 1.00 98.06 147 ALA A O 1
ATOM 1173 N N . ALA A 1 148 ? 13.945 6.146 -28.754 1.00 98.00 148 ALA A N 1
ATOM 1174 C CA . ALA A 1 148 ? 13.047 5.876 -27.632 1.00 98.00 148 ALA A CA 1
ATOM 1175 C C . ALA A 1 148 ? 13.517 4.672 -26.794 1.00 98.00 148 ALA A C 1
ATOM 1177 O O . ALA A 1 148 ? 13.561 4.748 -25.568 1.00 98.00 148 ALA A O 1
ATOM 1178 N N . VAL A 1 149 ? 13.937 3.579 -27.440 1.00 97.50 149 VAL A N 1
ATOM 1179 C CA . VAL A 1 149 ? 14.509 2.408 -26.756 1.00 97.50 149 VAL A CA 1
ATOM 1180 C C . VAL A 1 149 ? 15.816 2.765 -26.047 1.00 97.50 149 VAL A C 1
ATOM 1182 O O . VAL A 1 149 ? 16.038 2.308 -24.926 1.00 97.50 149 VAL A O 1
ATOM 1185 N N . SER A 1 150 ? 16.674 3.584 -26.662 1.00 98.00 150 SER A N 1
ATOM 1186 C CA . SER A 1 150 ? 17.911 4.066 -26.035 1.00 98.00 150 SER A CA 1
ATOM 1187 C C . SER A 1 150 ? 17.621 4.850 -24.752 1.00 98.00 150 SER A C 1
ATOM 1189 O O . SER A 1 150 ? 18.212 4.571 -23.709 1.00 98.00 150 SER A O 1
ATOM 1191 N N . LEU A 1 151 ? 16.629 5.746 -24.788 1.00 97.50 151 LEU A N 1
ATOM 1192 C CA . LEU A 1 151 ? 16.189 6.489 -23.609 1.00 97.50 151 LEU A CA 1
ATOM 1193 C C . LEU A 1 151 ? 15.671 5.557 -22.506 1.00 97.50 151 LEU A C 1
ATOM 1195 O O . LEU A 1 151 ? 16.089 5.687 -21.360 1.00 97.50 151 LEU A O 1
ATOM 1199 N N . VAL A 1 152 ? 14.821 4.579 -22.832 1.00 97.00 152 VAL A N 1
ATOM 1200 C CA . VAL A 1 152 ? 14.320 3.609 -21.838 1.00 97.00 152 VAL A CA 1
ATOM 1201 C C . VAL A 1 152 ? 15.463 2.800 -21.215 1.00 97.00 152 VAL A C 1
ATOM 1203 O O . VAL A 1 152 ? 15.465 2.562 -20.005 1.00 97.00 152 VAL A O 1
ATOM 1206 N N . LYS A 1 153 ? 16.468 2.399 -22.006 1.00 95.44 153 LYS A N 1
ATOM 1207 C CA . LYS A 1 153 ? 17.666 1.710 -21.495 1.00 95.44 153 LYS A CA 1
ATOM 1208 C C . LYS A 1 153 ? 18.471 2.589 -20.542 1.00 95.44 153 LYS A C 1
ATOM 1210 O O . LYS A 1 153 ? 18.935 2.083 -19.524 1.00 95.44 153 LYS A O 1
ATOM 1215 N N . TYR A 1 154 ? 18.622 3.874 -20.861 1.00 95.81 154 TYR A N 1
ATOM 1216 C CA . TYR A 1 154 ? 19.285 4.833 -19.983 1.00 95.81 154 TYR A CA 1
ATOM 1217 C C . TYR A 1 154 ? 18.504 5.013 -18.678 1.00 95.81 154 TYR A C 1
ATOM 1219 O O . TYR A 1 154 ? 19.052 4.737 -17.616 1.00 95.81 154 TYR A O 1
ATOM 1227 N N . LEU A 1 155 ? 17.208 5.341 -18.752 1.00 94.06 155 LEU A N 1
ATOM 1228 C CA . LEU A 1 155 ? 16.352 5.574 -17.579 1.00 94.06 155 LEU A CA 1
ATOM 1229 C C . LEU A 1 155 ? 16.266 4.360 -16.645 1.00 94.06 155 LEU A C 1
ATOM 1231 O O . LEU A 1 155 ? 16.159 4.505 -15.436 1.00 94.06 155 LEU A O 1
ATOM 1235 N N . SER A 1 156 ? 16.341 3.148 -17.195 1.00 92.81 156 SER A N 1
ATOM 1236 C CA . SER A 1 156 ? 16.337 1.907 -16.411 1.00 92.81 156 SER A CA 1
ATOM 1237 C C . SER A 1 156 ? 17.742 1.370 -16.106 1.00 92.81 156 SER A C 1
ATOM 1239 O O . SER A 1 156 ? 17.881 0.224 -15.666 1.00 92.81 156 SER A O 1
ATOM 1241 N N . SER A 1 157 ? 18.807 2.135 -16.358 1.00 93.44 157 SER A N 1
ATOM 1242 C CA . SER A 1 157 ? 20.194 1.716 -16.132 1.00 93.44 157 SER A CA 1
ATOM 1243 C C . SER A 1 157 ? 20.531 1.596 -14.638 1.00 93.44 157 SER A C 1
ATOM 1245 O O . SER A 1 157 ? 19.802 2.057 -13.761 1.00 93.44 157 SER A O 1
ATOM 1247 N N . LYS A 1 158 ? 21.661 0.948 -14.321 1.00 92.81 158 LYS A N 1
ATOM 1248 C CA . LYS A 1 158 ? 22.171 0.909 -12.941 1.00 92.81 158 LYS A CA 1
ATOM 1249 C C . LYS A 1 158 ? 22.533 2.312 -12.442 1.00 92.81 158 LYS A C 1
ATOM 1251 O O . LYS A 1 158 ? 22.297 2.600 -11.278 1.00 92.81 158 LYS A O 1
ATOM 1256 N N . GLU A 1 159 ? 23.102 3.144 -13.310 1.00 93.44 159 GLU A N 1
ATOM 1257 C CA . GLU A 1 159 ? 23.519 4.509 -12.985 1.00 93.44 159 GLU A CA 1
ATOM 1258 C C . GLU A 1 159 ? 22.318 5.378 -12.607 1.00 93.44 159 GLU A C 1
ATOM 1260 O O . GLU A 1 159 ? 22.298 5.941 -11.517 1.00 93.44 159 GLU A O 1
ATOM 1265 N N . THR A 1 160 ? 21.269 5.388 -13.434 1.00 94.12 160 THR A N 1
ATOM 1266 C CA . THR A 1 160 ? 20.029 6.111 -13.118 1.00 94.12 160 THR A CA 1
ATOM 1267 C C . THR A 1 160 ? 19.375 5.576 -11.848 1.00 94.12 160 THR A C 1
ATOM 1269 O O . THR A 1 160 ? 18.964 6.361 -11.002 1.00 94.12 160 THR A O 1
ATOM 1272 N N . GLY A 1 161 ? 19.356 4.254 -11.648 1.00 93.00 161 GLY A N 1
ATOM 1273 C CA . GLY A 1 161 ? 18.838 3.675 -10.406 1.00 93.00 161 GLY A CA 1
ATOM 1274 C C . GLY A 1 161 ? 19.635 4.082 -9.158 1.00 93.00 161 GLY A C 1
ATOM 1275 O O . GLY A 1 161 ? 19.044 4.292 -8.102 1.00 93.00 161 GLY A O 1
ATOM 1276 N N . ILE A 1 162 ? 20.965 4.213 -9.257 1.00 92.50 162 ILE A N 1
ATOM 1277 C CA . ILE A 1 162 ? 21.798 4.747 -8.166 1.00 92.50 162 ILE A CA 1
ATOM 1278 C C . ILE A 1 162 ? 21.440 6.207 -7.897 1.00 92.50 162 ILE A C 1
ATOM 1280 O O . ILE A 1 162 ? 21.219 6.561 -6.742 1.00 92.50 162 ILE A O 1
ATOM 1284 N N . TYR A 1 163 ? 21.326 7.021 -8.945 1.00 92.38 163 TYR A N 1
ATOM 1285 C CA . TYR A 1 163 ? 20.945 8.426 -8.827 1.00 92.38 163 TYR A CA 1
ATOM 1286 C C . TYR A 1 163 ? 19.574 8.599 -8.148 1.00 92.38 163 TYR A C 1
ATOM 1288 O O . TYR A 1 163 ? 19.441 9.360 -7.191 1.00 92.38 163 TYR A O 1
ATOM 1296 N N . GLU A 1 164 ? 18.556 7.838 -8.557 1.00 92.12 164 GLU A N 1
ATOM 1297 C CA . GLU A 1 164 ? 17.235 7.863 -7.912 1.00 92.12 164 GLU A CA 1
ATOM 1298 C C . GLU A 1 164 ? 17.302 7.432 -6.440 1.00 92.12 164 GLU A C 1
ATOM 1300 O O . GLU A 1 164 ? 16.665 8.038 -5.570 1.00 92.12 164 GLU A O 1
ATOM 1305 N N . ALA A 1 165 ? 18.119 6.425 -6.124 1.00 90.62 165 ALA A N 1
ATOM 1306 C CA . ALA A 1 165 ? 18.364 6.053 -4.740 1.00 90.62 165 ALA A CA 1
ATOM 1307 C C . ALA A 1 165 ? 19.073 7.185 -3.971 1.00 90.62 165 ALA A C 1
ATOM 1309 O O . ALA A 1 165 ? 18.736 7.481 -2.831 1.00 90.62 165 ALA A O 1
ATOM 1310 N N . GLU A 1 166 ? 20.001 7.937 -4.547 1.00 87.50 166 GLU A N 1
ATOM 1311 C CA . GLU A 1 166 ? 20.587 9.098 -3.857 1.00 87.50 166 GLU A CA 1
ATOM 1312 C C . GLU A 1 166 ? 19.536 10.158 -3.480 1.00 87.50 166 GLU A C 1
ATOM 1314 O O . GLU A 1 166 ? 19.601 10.714 -2.377 1.00 87.50 166 GLU A O 1
ATOM 1319 N N . LEU A 1 167 ? 18.480 10.308 -4.281 1.00 88.12 167 LEU A N 1
ATOM 1320 C CA . LEU A 1 167 ? 17.320 11.151 -3.963 1.00 88.12 167 LEU A CA 1
ATOM 1321 C C . LEU A 1 167 ? 16.393 10.552 -2.890 1.00 88.12 167 LEU A C 1
ATOM 1323 O O . LEU A 1 167 ? 15.619 11.275 -2.268 1.00 88.12 167 LEU A O 1
ATOM 1327 N N . GLY A 1 168 ? 16.509 9.254 -2.608 1.00 86.88 168 GLY A N 1
ATOM 1328 C CA . GLY A 1 168 ? 15.725 8.550 -1.591 1.00 86.88 168 GLY A CA 1
ATOM 1329 C C . GLY A 1 168 ? 14.620 7.658 -2.141 1.00 86.88 168 GLY A C 1
ATOM 1330 O O . GLY A 1 168 ? 13.835 7.141 -1.352 1.00 86.88 168 GLY A O 1
ATOM 1331 N N . PHE A 1 169 ? 14.558 7.442 -3.454 1.00 89.25 169 PHE A N 1
ATOM 1332 C CA . PHE A 1 169 ? 13.644 6.463 -4.033 1.00 89.25 169 PHE A CA 1
ATOM 1333 C C . PHE A 1 169 ? 14.146 5.030 -3.809 1.00 89.25 169 PHE A C 1
ATOM 1335 O O . PHE A 1 169 ? 15.324 4.787 -3.526 1.00 89.25 169 PHE A O 1
ATOM 1342 N N . GLY A 1 170 ? 13.222 4.072 -3.895 1.00 83.88 170 GLY A N 1
ATOM 1343 C CA . GLY A 1 170 ? 13.554 2.650 -3.909 1.00 83.88 170 GLY A CA 1
ATOM 1344 C C . GLY A 1 170 ? 14.101 2.219 -5.269 1.00 83.88 170 GLY A C 1
ATOM 1345 O O . GLY A 1 170 ? 13.804 2.832 -6.288 1.00 83.88 170 GLY A O 1
ATOM 1346 N N . ALA A 1 171 ? 14.878 1.138 -5.296 1.00 85.06 171 ALA A N 1
ATOM 1347 C CA . ALA A 1 171 ? 15.468 0.631 -6.526 1.00 85.06 171 ALA A CA 1
ATOM 1348 C C . ALA A 1 171 ? 14.676 -0.537 -7.136 1.00 85.06 171 ALA A C 1
ATOM 1350 O O . ALA A 1 171 ? 14.214 -1.442 -6.442 1.00 85.06 171 ALA A O 1
ATOM 1351 N N . VAL A 1 172 ? 14.621 -0.585 -8.468 1.00 83.25 172 VAL A N 1
ATOM 1352 C CA . VAL A 1 172 ? 14.069 -1.731 -9.221 1.00 83.25 172 VAL A CA 1
ATOM 1353 C C . VAL A 1 172 ? 15.125 -2.792 -9.563 1.00 83.25 172 VAL A C 1
ATOM 1355 O O . VAL A 1 172 ? 14.795 -3.890 -10.005 1.00 83.25 172 VAL A O 1
ATOM 1358 N N . ARG A 1 173 ? 16.413 -2.491 -9.343 1.00 86.62 173 ARG A N 1
ATOM 1359 C CA . ARG A 1 173 ? 17.542 -3.410 -9.559 1.00 86.62 173 ARG A CA 1
ATOM 1360 C C . ARG A 1 173 ? 18.108 -3.895 -8.230 1.00 86.62 173 ARG A C 1
ATOM 1362 O O . ARG A 1 173 ? 18.508 -3.092 -7.391 1.00 86.62 173 ARG A O 1
ATOM 1369 N N . THR A 1 174 ? 18.260 -5.209 -8.083 1.00 84.00 174 THR A N 1
ATOM 1370 C CA . THR A 1 174 ? 18.921 -5.832 -6.919 1.00 84.00 174 THR A CA 1
ATOM 1371 C C . THR A 1 174 ? 20.329 -5.285 -6.679 1.00 84.00 174 THR A C 1
ATOM 1373 O O . THR A 1 174 ? 20.679 -4.979 -5.544 1.00 84.00 174 THR A O 1
ATOM 1376 N N . SER A 1 175 ? 21.102 -5.065 -7.746 1.00 85.75 175 SER A N 1
ATOM 1377 C CA . SER A 1 175 ? 22.471 -4.532 -7.675 1.00 85.75 175 SER A CA 1
ATOM 1378 C C . SER A 1 175 ? 22.577 -3.075 -7.213 1.00 85.75 175 SER A C 1
ATOM 1380 O O . SER A 1 175 ? 23.677 -2.629 -6.885 1.00 85.75 175 SER 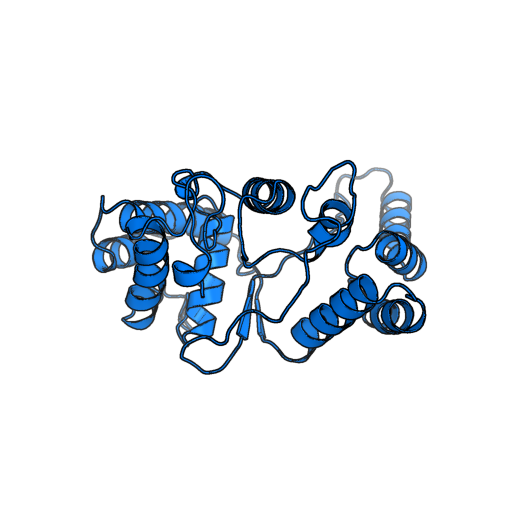A O 1
ATOM 1382 N N . VAL A 1 176 ? 21.469 -2.328 -7.198 1.00 90.81 176 VAL A N 1
ATOM 1383 C CA . VAL A 1 176 ? 21.421 -0.961 -6.660 1.00 90.81 176 VAL A CA 1
ATOM 1384 C C . VAL A 1 176 ? 21.165 -1.002 -5.156 1.00 90.81 176 VAL A C 1
ATOM 1386 O O . VAL A 1 176 ? 21.839 -0.289 -4.428 1.00 90.81 176 VAL A O 1
ATOM 1389 N N . TRP A 1 177 ? 20.302 -1.898 -4.663 1.00 87.62 177 TRP A N 1
ATOM 1390 C CA . TRP A 1 177 ? 20.014 -2.021 -3.227 1.00 87.62 177 TRP A CA 1
ATOM 1391 C C . TRP A 1 177 ? 21.266 -2.237 -2.366 1.00 87.62 177 TRP A C 1
ATOM 1393 O O . TRP A 1 177 ? 21.426 -1.577 -1.340 1.00 87.62 177 TRP A O 1
ATOM 1403 N N . ASP A 1 178 ? 22.170 -3.127 -2.786 1.00 85.50 178 ASP A N 1
ATOM 1404 C CA . ASP A 1 178 ? 23.427 -3.380 -2.064 1.00 85.50 178 ASP A CA 1
ATOM 1405 C C . ASP A 1 178 ? 24.327 -2.146 -2.018 1.00 85.50 178 ASP A C 1
ATOM 1407 O O . ASP A 1 178 ? 24.918 -1.836 -0.981 1.00 85.50 178 ASP A O 1
ATOM 1411 N N . TYR A 1 179 ? 24.409 -1.431 -3.141 1.00 88.19 179 TYR A N 1
ATOM 1412 C CA . TYR A 1 179 ? 25.151 -0.184 -3.222 1.00 88.19 179 TYR A CA 1
ATOM 1413 C C . TYR A 1 179 ? 24.535 0.866 -2.294 1.00 88.19 179 TYR A C 1
ATOM 1415 O O . TYR A 1 179 ? 25.246 1.393 -1.446 1.00 88.19 179 TYR A O 1
ATOM 1423 N N . SER A 1 180 ? 23.225 1.109 -2.395 1.00 90.00 180 SER A N 1
ATOM 1424 C CA . SER A 1 180 ? 22.513 2.142 -1.639 1.00 90.00 180 SER A CA 1
ATOM 1425 C C . SER A 1 180 ? 22.601 1.936 -0.129 1.00 90.00 180 SER A C 1
ATOM 1427 O O . SER A 1 180 ? 22.833 2.900 0.596 1.00 90.00 180 SER A O 1
ATOM 1429 N N . ILE A 1 181 ? 22.469 0.700 0.363 1.00 91.12 181 ILE A N 1
ATOM 1430 C CA . ILE A 1 181 ? 22.610 0.403 1.800 1.00 91.12 181 ILE A CA 1
ATOM 1431 C C . ILE A 1 181 ? 24.042 0.685 2.269 1.00 91.12 181 ILE A C 1
ATOM 1433 O O . ILE A 1 181 ? 24.240 1.314 3.309 1.00 91.12 181 ILE A O 1
ATOM 1437 N N . LYS A 1 182 ? 25.045 0.254 1.491 1.00 90.56 182 LYS A N 1
ATOM 1438 C CA . LYS A 1 182 ? 26.461 0.431 1.836 1.00 90.56 182 LYS A CA 1
ATOM 1439 C C . LYS A 1 182 ? 26.906 1.895 1.767 1.00 90.56 182 LYS A C 1
ATOM 1441 O O . LYS A 1 182 ? 27.704 2.314 2.600 1.00 90.56 182 LYS A O 1
ATOM 1446 N N . SER A 1 183 ? 26.440 2.651 0.774 1.00 90.62 183 SER A N 1
ATOM 1447 C CA . SER A 1 183 ? 26.872 4.033 0.523 1.00 90.62 183 SER A CA 1
ATOM 1448 C C . SER A 1 183 ? 26.112 5.070 1.349 1.00 90.62 183 SER A C 1
ATOM 1450 O O . SER A 1 183 ? 26.650 6.140 1.625 1.00 90.62 183 SER A O 1
ATOM 1452 N N . THR A 1 184 ? 24.885 4.771 1.785 1.00 92.81 184 THR A N 1
ATOM 1453 C CA . THR A 1 184 ? 24.085 5.706 2.585 1.00 92.81 184 THR A CA 1
ATOM 1454 C C . THR A 1 184 ? 24.648 5.815 3.996 1.00 92.81 184 THR A C 1
ATOM 1456 O O . THR A 1 184 ? 24.684 4.825 4.721 1.00 92.81 184 THR A O 1
ATOM 1459 N N . THR A 1 185 ? 25.058 7.016 4.408 1.00 92.50 185 THR A N 1
ATOM 1460 C CA . THR A 1 185 ? 25.545 7.316 5.769 1.00 92.50 185 THR A CA 1
ATOM 1461 C C . THR A 1 185 ? 24.444 7.771 6.723 1.00 92.50 185 THR A C 1
ATOM 1463 O O . THR A 1 185 ? 24.576 7.577 7.927 1.00 92.50 185 THR A O 1
ATOM 1466 N N . GLU A 1 186 ? 23.361 8.341 6.192 1.00 92.06 186 GLU A N 1
ATOM 1467 C CA . GLU A 1 186 ? 22.212 8.812 6.967 1.00 92.06 186 GLU A CA 1
ATOM 1468 C C . GLU A 1 186 ? 21.438 7.607 7.550 1.00 92.06 186 GLU A C 1
ATOM 1470 O O . GLU A 1 186 ? 20.936 6.784 6.774 1.00 92.06 186 GLU A O 1
ATOM 1475 N N . PRO A 1 187 ? 21.368 7.451 8.889 1.00 93.19 187 PRO A N 1
ATOM 1476 C CA . PRO A 1 187 ? 20.850 6.234 9.514 1.00 93.19 187 PRO A CA 1
ATOM 1477 C C . PRO A 1 187 ? 19.410 5.876 9.140 1.00 93.19 187 PRO A C 1
ATOM 1479 O O . PRO A 1 187 ? 19.138 4.704 8.884 1.00 93.19 187 PRO A O 1
ATOM 1482 N N . ARG A 1 188 ? 18.494 6.848 9.062 1.00 92.12 188 ARG A N 1
ATOM 1483 C CA . ARG A 1 188 ? 17.078 6.597 8.753 1.00 92.12 188 ARG A CA 1
ATOM 1484 C C . ARG A 1 188 ? 16.891 6.164 7.306 1.00 92.12 188 ARG A C 1
ATOM 1486 O O . ARG A 1 188 ? 16.179 5.201 7.043 1.00 92.12 188 ARG A O 1
ATOM 1493 N N . LYS A 1 189 ? 17.581 6.801 6.359 1.00 92.81 189 LYS A N 1
ATOM 1494 C CA . LYS A 1 189 ? 17.567 6.399 4.946 1.00 92.81 189 LYS A CA 1
ATOM 1495 C C . LYS A 1 189 ? 18.164 5.011 4.761 1.00 92.81 189 LYS A C 1
ATOM 1497 O O . LYS A 1 189 ? 17.629 4.216 3.989 1.00 92.81 189 LYS A O 1
ATOM 1502 N N . ARG A 1 190 ? 19.245 4.691 5.482 1.00 94.00 190 ARG A N 1
ATOM 1503 C CA . ARG A 1 190 ? 19.800 3.332 5.485 1.00 94.00 190 ARG A CA 1
ATOM 1504 C C . ARG A 1 190 ? 18.776 2.336 6.029 1.00 94.00 190 ARG A C 1
ATOM 1506 O O . ARG A 1 190 ? 18.542 1.320 5.380 1.00 94.00 190 ARG A O 1
ATOM 1513 N N . HIS A 1 191 ? 18.124 2.656 7.148 1.00 94.69 191 HIS A N 1
ATOM 1514 C CA . HIS A 1 191 ? 17.092 1.806 7.736 1.00 94.69 191 HIS A CA 1
ATOM 1515 C C . HIS A 1 191 ? 15.915 1.577 6.779 1.00 94.69 191 HIS A C 1
ATOM 1517 O O . HIS A 1 191 ? 15.509 0.437 6.559 1.00 94.69 191 HIS A O 1
ATOM 1523 N N . PHE A 1 192 ? 15.431 2.634 6.120 1.00 93.75 192 PHE A N 1
ATOM 1524 C CA . PHE A 1 192 ? 14.424 2.545 5.063 1.00 93.75 192 PHE A CA 1
ATOM 1525 C C . PHE A 1 192 ? 14.823 1.530 3.981 1.00 93.75 192 PHE A C 1
ATOM 1527 O O . PHE A 1 192 ? 14.030 0.652 3.635 1.00 93.75 192 PHE A O 1
ATOM 1534 N N . TYR A 1 193 ? 16.061 1.585 3.486 1.00 93.44 193 TYR A N 1
ATOM 1535 C CA . TYR A 1 193 ? 16.552 0.635 2.486 1.00 93.44 193 TYR A CA 1
ATOM 1536 C C . TYR A 1 193 ? 16.681 -0.795 2.991 1.00 93.44 193 TYR A C 1
ATOM 1538 O O . TYR A 1 193 ? 16.343 -1.730 2.261 1.00 93.44 193 TYR A O 1
ATOM 1546 N N . GLU A 1 194 ? 17.126 -0.984 4.228 1.00 93.25 194 GLU A N 1
ATOM 1547 C CA . GLU A 1 194 ? 17.190 -2.300 4.862 1.00 93.25 194 GLU A CA 1
ATOM 1548 C C . GLU A 1 194 ? 15.793 -2.914 5.002 1.00 93.25 194 GLU A C 1
ATOM 1550 O O . GLU A 1 194 ? 15.588 -4.064 4.604 1.00 93.25 194 GLU A O 1
ATOM 1555 N N . VAL A 1 195 ? 14.814 -2.142 5.486 1.00 93.50 195 VAL A N 1
ATOM 1556 C CA . VAL A 1 195 ? 13.413 -2.570 5.621 1.00 93.50 195 VAL A CA 1
ATOM 1557 C C . VAL A 1 195 ? 12.804 -2.888 4.259 1.00 93.50 195 VAL A C 1
ATOM 1559 O O . VAL A 1 195 ? 12.170 -3.937 4.107 1.00 93.50 195 VAL A O 1
ATOM 1562 N N . TYR A 1 196 ? 13.015 -2.033 3.255 1.00 91.44 196 TYR A N 1
ATOM 1563 C CA . TYR A 1 196 ? 12.484 -2.244 1.907 1.00 91.44 196 TYR A CA 1
ATOM 1564 C C . TYR A 1 196 ? 13.065 -3.525 1.297 1.00 91.44 196 TYR A C 1
ATOM 1566 O O . TYR A 1 196 ? 12.317 -4.421 0.892 1.00 91.44 196 TYR A O 1
ATOM 1574 N N . LYS A 1 197 ? 14.397 -3.665 1.292 1.00 91.06 197 LYS A N 1
ATOM 1575 C CA . LYS A 1 197 ? 15.081 -4.853 0.766 1.00 91.06 197 LYS A CA 1
ATOM 1576 C C . LYS A 1 197 ? 14.654 -6.119 1.509 1.00 91.06 197 LYS A C 1
ATOM 1578 O O . LYS A 1 197 ? 14.409 -7.144 0.873 1.00 91.06 197 LYS A O 1
ATOM 1583 N N . TYR A 1 198 ? 14.529 -6.054 2.836 1.00 92.12 198 TYR A N 1
ATOM 1584 C CA . TYR A 1 198 ? 14.009 -7.158 3.642 1.00 92.12 198 TYR A CA 1
ATOM 1585 C C . TYR A 1 198 ? 12.600 -7.553 3.194 1.00 92.12 198 TYR A C 1
ATOM 1587 O O . TYR A 1 198 ? 12.345 -8.736 2.970 1.00 92.12 198 TYR A O 1
ATOM 1595 N N . CYS A 1 199 ? 11.696 -6.585 3.017 1.00 92.56 199 CYS A N 1
ATOM 1596 C CA . CYS A 1 199 ? 10.321 -6.867 2.620 1.00 92.56 199 CYS A CA 1
ATOM 1597 C C . CYS A 1 199 ? 10.242 -7.506 1.232 1.00 92.56 199 CYS A C 1
ATOM 1599 O O . CYS A 1 199 ? 9.553 -8.513 1.089 1.00 92.56 199 CYS A O 1
ATOM 1601 N N . LEU A 1 200 ? 10.995 -6.998 0.253 1.00 89.31 200 LEU A N 1
ATOM 1602 C CA . LEU A 1 200 ? 11.071 -7.594 -1.085 1.00 89.31 200 LEU A CA 1
ATOM 1603 C C . LEU A 1 200 ? 11.620 -9.028 -1.066 1.00 89.31 200 LEU A C 1
ATOM 1605 O O . LEU A 1 200 ? 11.188 -9.861 -1.855 1.00 89.31 200 LEU A O 1
ATOM 1609 N N . ALA A 1 201 ? 12.574 -9.323 -0.179 1.00 90.81 201 ALA A N 1
ATOM 1610 C CA . ALA A 1 201 ? 13.234 -10.627 -0.126 1.00 90.81 201 ALA A CA 1
ATOM 1611 C C . ALA A 1 201 ? 12.499 -11.672 0.729 1.00 90.81 201 ALA A C 1
ATOM 1613 O O . ALA A 1 201 ? 12.702 -12.870 0.531 1.00 90.81 201 ALA A O 1
ATOM 1614 N N . LYS A 1 202 ? 11.729 -11.246 1.738 1.00 94.38 202 LYS A N 1
ATOM 1615 C CA . LYS A 1 202 ? 11.175 -12.139 2.775 1.00 94.38 202 LYS A CA 1
ATOM 1616 C C . LYS A 1 202 ? 9.656 -12.186 2.825 1.00 94.38 202 LYS A C 1
ATOM 1618 O O . LYS A 1 202 ? 9.118 -13.119 3.418 1.00 94.38 202 LYS A O 1
ATOM 1623 N N . ASN A 1 203 ? 8.970 -11.217 2.229 1.00 95.38 203 ASN A N 1
ATOM 1624 C CA . ASN A 1 203 ? 7.516 -11.172 2.236 1.00 95.38 203 ASN A CA 1
ATOM 1625 C C . ASN A 1 203 ? 6.961 -11.542 0.865 1.00 95.38 203 ASN A C 1
ATOM 1627 O O . ASN A 1 203 ? 7.653 -11.496 -0.151 1.00 95.38 203 ASN A O 1
ATOM 1631 N N . ARG A 1 204 ? 5.676 -11.891 0.833 1.00 95.81 204 ARG A N 1
ATOM 1632 C CA . ARG A 1 204 ? 4.977 -12.088 -0.431 1.00 95.81 204 ARG A CA 1
ATOM 1633 C C . ARG A 1 204 ? 4.647 -10.721 -1.018 1.00 95.81 204 ARG A C 1
ATOM 1635 O O . ARG A 1 204 ? 4.104 -9.866 -0.326 1.00 95.81 204 ARG A O 1
ATOM 1642 N N . VAL A 1 205 ? 4.930 -10.544 -2.298 1.00 92.69 205 VAL A N 1
ATOM 1643 C CA . VAL A 1 205 ? 4.600 -9.334 -3.051 1.00 92.69 205 VAL A CA 1
ATOM 1644 C C . VAL A 1 205 ? 3.584 -9.711 -4.121 1.00 92.69 205 VAL A C 1
ATOM 1646 O O . VAL A 1 205 ? 3.747 -10.736 -4.785 1.00 92.69 205 VAL A O 1
ATOM 1649 N N . VAL A 1 206 ? 2.514 -8.932 -4.257 1.00 93.88 206 VAL A N 1
ATOM 1650 C CA . VAL A 1 206 ? 1.478 -9.151 -5.275 1.00 93.88 206 VAL A CA 1
ATOM 1651 C C . VAL A 1 206 ? 1.222 -7.877 -6.056 1.00 93.88 206 VAL A C 1
ATOM 1653 O O . VAL A 1 206 ? 1.221 -6.790 -5.491 1.00 93.88 206 VAL A O 1
ATOM 1656 N N . THR A 1 207 ? 0.986 -8.024 -7.353 1.00 92.88 207 THR A N 1
ATOM 1657 C CA . THR A 1 207 ? 0.551 -6.942 -8.236 1.00 92.88 207 THR A CA 1
ATOM 1658 C C . THR A 1 207 ? -0.964 -6.976 -8.406 1.00 92.88 207 THR A C 1
ATOM 1660 O O . THR A 1 207 ? -1.606 -7.966 -8.021 1.00 92.88 207 THR A O 1
ATOM 1663 N N . PRO A 1 208 ? -1.551 -5.965 -9.066 1.00 92.19 208 PRO A N 1
ATOM 1664 C CA . PRO A 1 208 ? -2.752 -6.195 -9.854 1.00 92.19 208 PRO A CA 1
ATOM 1665 C C . PRO A 1 208 ? -2.683 -7.534 -10.608 1.00 92.19 208 PRO A C 1
ATOM 1667 O O . PRO A 1 208 ? -1.643 -7.835 -11.210 1.00 92.19 208 PRO A O 1
ATOM 1670 N N . PRO A 1 209 ? -3.746 -8.359 -10.587 1.00 91.56 209 PRO A N 1
ATOM 1671 C CA . PRO A 1 209 ? -3.916 -9.444 -11.542 1.00 91.56 209 PRO A CA 1
ATOM 1672 C C . PRO A 1 209 ? -3.629 -8.961 -12.967 1.00 91.56 209 PRO A C 1
ATOM 1674 O O . PRO A 1 209 ? -4.259 -8.024 -13.449 1.00 91.56 209 PRO A O 1
ATOM 1677 N N . LEU A 1 210 ? -2.666 -9.600 -13.634 1.00 90.38 210 LEU A N 1
ATOM 1678 C CA . LEU A 1 210 ? -2.187 -9.208 -14.964 1.00 90.38 210 LEU A CA 1
ATOM 1679 C C . LEU A 1 210 ? -3.126 -9.725 -16.065 1.00 90.38 210 LEU A C 1
ATOM 1681 O O . LEU A 1 210 ? -2.718 -10.483 -16.944 1.00 90.38 210 LEU A O 1
ATOM 1685 N N . ILE A 1 211 ? -4.400 -9.348 -15.969 1.00 90.31 211 ILE A N 1
ATOM 1686 C CA . ILE A 1 211 ? -5.469 -9.693 -16.909 1.00 90.31 211 ILE A CA 1
ATOM 1687 C C . ILE A 1 211 ? -6.174 -8.411 -17.389 1.00 90.31 211 ILE A C 1
ATOM 1689 O O . ILE A 1 211 ? -6.293 -7.463 -16.604 1.00 90.31 211 ILE A O 1
ATOM 1693 N N . PRO A 1 212 ? -6.666 -8.352 -18.641 1.00 91.38 212 PRO A N 1
ATOM 1694 C CA . PRO A 1 212 ? -7.356 -7.171 -19.174 1.00 91.38 212 PRO A CA 1
ATOM 1695 C C . PRO A 1 212 ? -8.587 -6.742 -18.366 1.00 91.38 212 PRO A C 1
ATOM 1697 O O . PRO A 1 212 ? -8.933 -5.564 -18.338 1.00 91.38 212 PRO A O 1
ATOM 1700 N N . GLU A 1 213 ? -9.243 -7.683 -17.690 1.00 91.62 213 GLU A N 1
ATOM 1701 C CA . GLU A 1 213 ? -10.482 -7.463 -16.944 1.00 91.62 213 GLU A CA 1
ATOM 1702 C C . GLU A 1 213 ? -10.246 -6.841 -15.562 1.00 91.62 213 GLU A C 1
ATOM 1704 O O . GLU A 1 213 ? -11.210 -6.459 -14.896 1.00 91.62 213 GLU A O 1
ATOM 1709 N N . TRP A 1 214 ? -8.994 -6.734 -15.101 1.00 93.00 214 TRP A N 1
ATOM 1710 C CA . TRP A 1 214 ? -8.692 -6.236 -13.758 1.00 93.00 214 TRP A CA 1
ATOM 1711 C C . TRP A 1 214 ? -9.272 -4.839 -13.474 1.00 93.00 214 TRP A C 1
ATOM 1713 O O . TRP A 1 214 ? -9.934 -4.695 -12.442 1.00 93.00 214 TRP A O 1
ATOM 1723 N N . PRO A 1 215 ? -9.121 -3.825 -14.353 1.00 93.62 215 PRO A N 1
ATOM 1724 C CA . PRO A 1 215 ? -9.712 -2.509 -14.114 1.00 93.62 215 PRO A CA 1
ATOM 1725 C C . PRO A 1 215 ? -11.238 -2.567 -13.960 1.00 93.62 215 PRO A C 1
ATOM 1727 O O . PRO A 1 215 ? -11.792 -1.974 -13.034 1.00 93.62 215 PRO A O 1
ATOM 1730 N N . ALA A 1 216 ? -11.920 -3.336 -14.816 1.00 93.94 216 ALA A N 1
ATOM 1731 C CA . ALA A 1 216 ? -13.370 -3.516 -14.746 1.00 93.94 216 ALA A CA 1
ATOM 1732 C C . ALA A 1 216 ? -13.790 -4.224 -13.447 1.00 93.94 216 ALA A C 1
ATOM 1734 O O . ALA A 1 216 ? -14.718 -3.787 -12.766 1.00 93.94 216 ALA A O 1
ATOM 1735 N N . PHE A 1 217 ? -13.063 -5.273 -13.058 1.00 94.50 217 PHE A N 1
ATOM 1736 C CA . PHE A 1 217 ? -13.279 -5.976 -11.797 1.00 94.50 217 PHE A CA 1
ATOM 1737 C C . PHE A 1 217 ? -13.072 -5.061 -10.582 1.00 94.50 217 PHE A C 1
ATOM 1739 O O . PHE A 1 217 ? -13.890 -5.055 -9.664 1.00 94.50 217 PHE A O 1
ATOM 1746 N N . SER A 1 218 ? -12.009 -4.259 -10.572 1.00 95.19 218 SER A N 1
ATOM 1747 C CA . SER A 1 218 ? -11.727 -3.324 -9.484 1.00 95.19 218 SER A CA 1
ATOM 1748 C C . SER A 1 218 ? -12.832 -2.271 -9.343 1.00 95.19 218 SER A C 1
ATOM 1750 O O . SER A 1 218 ? -13.299 -2.026 -8.230 1.00 95.19 218 SER A O 1
ATOM 1752 N N . ASN A 1 219 ? -13.332 -1.736 -10.464 1.00 95.75 219 ASN A N 1
ATOM 1753 C CA . ASN A 1 219 ? -14.457 -0.792 -10.506 1.00 95.75 219 ASN A CA 1
ATOM 1754 C C . ASN A 1 219 ? -15.787 -1.396 -10.025 1.00 95.75 219 ASN A C 1
ATOM 1756 O O . ASN A 1 219 ? -16.692 -0.667 -9.628 1.00 95.75 219 ASN A O 1
ATOM 1760 N N . ILE A 1 220 ? -15.908 -2.723 -10.037 1.00 95.75 220 ILE A N 1
ATOM 1761 C CA . ILE A 1 220 ? -17.016 -3.462 -9.426 1.00 95.75 220 ILE A CA 1
ATOM 1762 C C . ILE A 1 220 ? -16.794 -3.659 -7.924 1.00 95.75 220 ILE A C 1
ATOM 1764 O O . ILE A 1 220 ? -17.746 -3.549 -7.150 1.00 95.75 220 ILE A O 1
ATOM 1768 N N . LEU A 1 221 ? -15.563 -3.991 -7.527 1.00 97.31 221 LEU A N 1
ATOM 1769 C CA . LEU A 1 221 ? -15.217 -4.387 -6.168 1.00 97.31 221 LEU A CA 1
ATOM 1770 C C . LEU A 1 221 ? -15.210 -3.197 -5.206 1.00 97.31 221 LEU A C 1
ATOM 1772 O O . LEU A 1 221 ? -15.907 -3.241 -4.193 1.00 97.31 221 LEU A O 1
ATOM 1776 N N . PHE A 1 222 ? -14.441 -2.143 -5.495 1.00 97.38 222 PHE A N 1
ATOM 1777 C CA . PHE A 1 222 ? -14.215 -1.069 -4.523 1.00 97.38 222 PHE A CA 1
ATOM 1778 C C . PHE A 1 222 ? -15.503 -0.369 -4.049 1.00 97.38 222 PHE A C 1
ATOM 1780 O O . PHE A 1 222 ? -15.579 -0.090 -2.851 1.00 97.38 222 PHE A O 1
ATOM 1787 N N . PRO A 1 223 ? -16.533 -0.114 -4.892 1.00 98.12 223 PRO A N 1
ATOM 1788 C CA . PRO A 1 223 ? -17.751 0.546 -4.423 1.00 98.12 223 PRO A CA 1
ATOM 1789 C C . PRO A 1 223 ? -18.526 -0.325 -3.432 1.00 98.12 223 PRO A C 1
ATOM 1791 O O . PRO A 1 223 ? -19.104 0.182 -2.479 1.00 98.12 223 PRO A O 1
ATOM 1794 N N . GLU A 1 224 ? -18.504 -1.648 -3.616 1.00 98.44 224 GLU A N 1
ATOM 1795 C CA . GLU A 1 224 ? -19.132 -2.593 -2.689 1.00 98.44 224 GLU A CA 1
ATOM 1796 C C . GLU A 1 224 ? -18.381 -2.628 -1.352 1.00 98.44 224 GLU A C 1
ATOM 1798 O O . GLU A 1 224 ? -19.000 -2.585 -0.287 1.00 98.44 224 GLU A O 1
ATOM 1803 N N . LEU A 1 225 ? -17.042 -2.634 -1.391 1.00 98.56 225 LEU A N 1
ATOM 1804 C CA . LEU A 1 225 ? -16.226 -2.510 -0.181 1.00 98.56 225 LEU A CA 1
ATOM 1805 C C . LEU A 1 225 ? -16.535 -1.199 0.559 1.00 98.56 225 LEU A C 1
ATOM 1807 O O . LEU A 1 225 ? -16.695 -1.202 1.780 1.00 98.56 225 LEU A O 1
ATOM 1811 N N . GLN A 1 226 ? -16.644 -0.088 -0.172 1.00 98.06 226 GLN A N 1
ATOM 1812 C CA . GLN A 1 226 ? -16.906 1.236 0.388 1.00 98.06 226 GLN A CA 1
ATOM 1813 C C . GLN A 1 226 ? -18.301 1.316 1.024 1.00 98.06 226 GLN A C 1
ATOM 1815 O O . GLN A 1 226 ? -18.410 1.717 2.182 1.00 98.06 226 GLN A O 1
ATOM 1820 N N . ALA A 1 227 ? -19.339 0.838 0.333 1.00 98.38 227 ALA A N 1
ATOM 1821 C CA . ALA A 1 227 ? -20.706 0.776 0.859 1.00 98.38 227 ALA A CA 1
ATOM 1822 C C . ALA A 1 227 ? -20.792 -0.042 2.161 1.00 98.38 227 ALA A C 1
ATOM 1824 O O . ALA A 1 227 ? -21.557 0.282 3.068 1.00 98.38 227 ALA A O 1
ATOM 1825 N N . ALA A 1 228 ? -19.983 -1.099 2.294 1.00 98.50 228 ALA A N 1
ATOM 1826 C CA . ALA A 1 228 ? -19.914 -1.872 3.531 1.00 98.50 228 ALA A CA 1
ATOM 1827 C C . ALA A 1 228 ? -19.235 -1.121 4.685 1.00 98.50 228 ALA A C 1
ATOM 1829 O O . ALA A 1 228 ? -19.674 -1.233 5.832 1.00 98.50 228 ALA A O 1
ATOM 1830 N N . VAL A 1 229 ? -18.167 -0.370 4.399 1.00 98.44 229 VAL A N 1
ATOM 1831 C CA . VAL A 1 229 ? -17.476 0.480 5.385 1.00 98.44 229 VAL A CA 1
ATOM 1832 C C . VAL A 1 229 ? -18.404 1.587 5.896 1.00 98.44 229 VAL A C 1
ATOM 1834 O O . VAL A 1 229 ? -18.443 1.835 7.103 1.00 98.44 229 VAL A O 1
ATOM 1837 N N . LEU A 1 230 ? -19.189 2.182 4.994 1.00 97.88 230 LEU A N 1
ATOM 1838 C CA . LEU A 1 230 ? -20.182 3.225 5.273 1.00 97.88 230 LEU A CA 1
ATOM 1839 C C . LEU A 1 230 ? -21.489 2.702 5.894 1.00 97.88 230 LEU A C 1
ATOM 1841 O O . LEU A 1 230 ? -22.378 3.488 6.187 1.00 97.88 230 LEU A O 1
ATOM 1845 N N . GLU A 1 231 ? -21.614 1.388 6.103 1.00 97.31 231 GLU A N 1
ATOM 1846 C CA . GLU A 1 231 ? -22.823 0.717 6.617 1.00 97.31 231 GLU A CA 1
ATOM 1847 C C . GLU A 1 231 ? -24.077 0.825 5.740 1.00 97.31 231 GLU A C 1
ATOM 1849 O O . GLU A 1 231 ? -25.147 0.364 6.131 1.00 97.31 231 GLU A O 1
ATOM 1854 N N . GLU A 1 232 ? -23.940 1.308 4.509 1.00 98.12 232 GLU A N 1
ATOM 1855 C CA . GLU A 1 232 ? -25.001 1.307 3.495 1.00 98.12 232 GLU A CA 1
ATOM 1856 C C . GLU A 1 232 ? -25.384 -0.120 3.075 1.00 98.12 232 GLU A C 1
ATOM 1858 O O . GLU A 1 232 ? -26.476 -0.373 2.559 1.00 98.12 232 GLU A O 1
ATOM 1863 N N . LYS A 1 233 ? -24.476 -1.082 3.290 1.00 97.88 233 LYS A N 1
ATOM 1864 C CA . LYS A 1 233 ? -24.685 -2.493 2.965 1.00 97.88 233 LYS A CA 1
ATOM 1865 C C . LYS A 1 233 ? -24.039 -3.4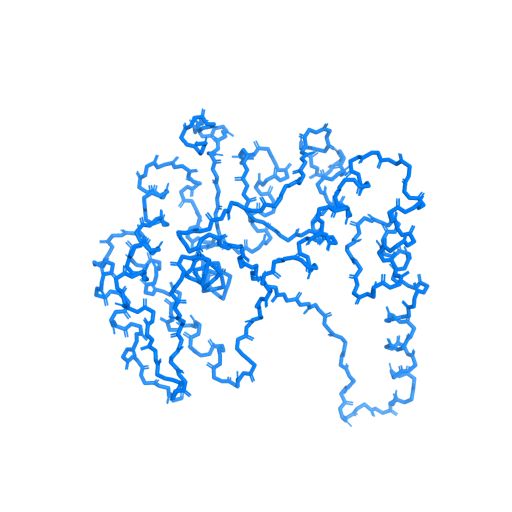23 4.000 1.00 97.88 233 LYS A C 1
ATOM 1867 O O . LYS A 1 233 ? -22.907 -3.188 4.420 1.00 97.88 233 LYS A O 1
ATOM 1872 N N . PRO A 1 234 ? -24.680 -4.547 4.383 1.00 98.62 234 PRO A N 1
ATOM 1873 C CA . PRO A 1 234 ? -24.018 -5.560 5.199 1.00 98.62 234 PRO A CA 1
ATOM 1874 C C . PRO A 1 234 ? -22.764 -6.111 4.508 1.00 98.62 234 PRO A C 1
ATOM 1876 O O . PRO A 1 234 ? -22.814 -6.476 3.333 1.00 98.62 234 PRO A O 1
ATOM 1879 N N . VAL A 1 235 ? -21.667 -6.261 5.258 1.00 98.69 235 VAL A N 1
ATOM 1880 C CA . VAL A 1 235 ? -20.350 -6.709 4.755 1.00 98.69 235 VAL A CA 1
ATOM 1881 C C . VAL A 1 235 ? -20.444 -7.957 3.877 1.00 98.69 235 VAL A C 1
ATOM 1883 O O . VAL A 1 235 ? -19.910 -7.984 2.771 1.00 98.69 235 VAL A O 1
ATOM 1886 N N . LYS A 1 236 ? -21.155 -8.993 4.340 1.00 98.56 236 LYS A N 1
ATOM 1887 C CA . LYS A 1 236 ? -21.316 -10.232 3.569 1.00 98.56 236 LYS A CA 1
ATOM 1888 C C . LYS A 1 236 ? -22.048 -9.989 2.249 1.00 98.56 236 LYS A C 1
ATOM 1890 O O . LYS A 1 236 ? -21.626 -10.508 1.223 1.00 98.56 236 LYS A O 1
ATOM 1895 N N . LYS A 1 237 ? -23.114 -9.184 2.276 1.00 98.50 237 LYS A N 1
ATOM 1896 C CA . LYS A 1 237 ? -23.902 -8.873 1.083 1.00 98.50 237 LYS A CA 1
ATOM 1897 C C . LYS A 1 237 ? -23.077 -8.084 0.065 1.00 98.50 237 LYS A C 1
ATOM 1899 O O . LYS A 1 237 ? -23.151 -8.394 -1.114 1.00 98.50 237 LYS A O 1
ATOM 1904 N N . ALA A 1 238 ? -22.280 -7.113 0.505 1.00 98.44 238 ALA A N 1
ATOM 1905 C CA . ALA A 1 238 ? -21.387 -6.361 -0.375 1.00 98.44 238 ALA A CA 1
ATOM 1906 C C . ALA A 1 238 ? -20.392 -7.270 -1.109 1.00 98.44 238 ALA A C 1
ATOM 1908 O O . ALA A 1 238 ? -20.264 -7.205 -2.329 1.00 98.44 238 ALA A O 1
ATOM 1909 N N . LEU A 1 239 ? -19.740 -8.180 -0.378 1.00 98.44 239 LEU A N 1
ATOM 1910 C CA . LEU A 1 239 ? -18.809 -9.134 -0.980 1.00 98.44 239 LEU A CA 1
ATOM 1911 C C . LEU A 1 239 ? -19.526 -10.125 -1.914 1.00 98.44 239 LEU A C 1
ATOM 1913 O O . LEU A 1 239 ? -19.011 -10.427 -2.987 1.00 98.44 239 LEU A O 1
ATOM 1917 N N . ASP A 1 240 ? -20.716 -10.607 -1.542 1.00 98.25 240 ASP A N 1
ATOM 1918 C CA . ASP A 1 240 ? -21.530 -11.486 -2.393 1.00 98.25 240 ASP A CA 1
ATOM 1919 C C . ASP A 1 240 ? -21.985 -10.779 -3.683 1.00 98.25 240 ASP A C 1
ATOM 1921 O O . ASP A 1 240 ? -21.934 -11.372 -4.761 1.00 98.25 240 ASP A O 1
ATOM 1925 N N . ASP A 1 241 ? -22.404 -9.514 -3.598 1.00 97.38 241 ASP A N 1
ATOM 1926 C CA . ASP A 1 241 ? -22.808 -8.708 -4.754 1.00 97.38 241 ASP A CA 1
ATOM 1927 C C . ASP A 1 241 ? -21.607 -8.465 -5.689 1.00 97.38 241 ASP A C 1
ATOM 1929 O O . ASP A 1 241 ? -21.716 -8.684 -6.898 1.00 97.38 241 ASP A O 1
ATOM 1933 N N . ALA A 1 242 ? -20.443 -8.089 -5.142 1.00 96.25 242 ALA A N 1
ATOM 1934 C CA . ALA A 1 242 ? -19.206 -7.908 -5.909 1.00 96.25 242 ALA A CA 1
ATOM 1935 C C . ALA A 1 242 ? -18.751 -9.202 -6.604 1.00 96.25 242 ALA A C 1
ATOM 1937 O O . ALA A 1 242 ? -18.276 -9.161 -7.737 1.00 96.25 242 ALA A O 1
ATOM 1938 N N . ALA A 1 243 ? -18.912 -10.356 -5.951 1.00 95.44 243 ALA A N 1
ATOM 1939 C CA . ALA A 1 243 ? -18.539 -11.657 -6.507 1.00 95.44 243 ALA A CA 1
ATOM 1940 C C . ALA A 1 243 ? -19.474 -12.128 -7.638 1.00 95.44 243 ALA A C 1
ATOM 1942 O O . ALA A 1 243 ? -19.072 -12.953 -8.458 1.00 95.44 243 ALA A O 1
ATOM 1943 N N . ARG A 1 244 ? -20.715 -11.621 -7.688 1.00 90.50 244 ARG A N 1
ATOM 1944 C CA . ARG A 1 244 ? -21.727 -11.994 -8.693 1.00 90.50 244 ARG A CA 1
ATOM 1945 C C . ARG A 1 244 ? -21.695 -11.154 -9.962 1.00 90.50 244 ARG A C 1
ATOM 1947 O O . ARG A 1 244 ? -22.152 -11.652 -10.991 1.00 90.50 244 ARG A O 1
ATOM 1954 N N . LYS A 1 245 ? -21.254 -9.889 -9.905 1.00 72.00 245 LYS A N 1
ATOM 1955 C CA . LYS A 1 245 ? -21.357 -8.989 -11.066 1.00 72.00 245 LYS A CA 1
ATOM 1956 C C . LYS A 1 245 ? -20.583 -9.590 -12.254 1.00 72.00 245 LYS A C 1
ATOM 1958 O O . LYS A 1 245 ? -19.407 -9.928 -12.105 1.00 72.00 245 LYS A O 1
ATOM 1963 N N . PRO A 1 246 ? -21.251 -9.793 -13.405 1.00 52.88 246 PRO A N 1
ATOM 1964 C CA . PRO A 1 246 ? -20.684 -10.542 -14.513 1.00 52.88 246 PRO A CA 1
ATOM 1965 C C . PRO A 1 246 ? -19.463 -9.822 -15.079 1.00 52.88 246 PRO A C 1
ATOM 1967 O O . PRO A 1 246 ? -19.492 -8.614 -15.301 1.00 52.88 246 PRO A O 1
ATOM 1970 N N . ARG A 1 247 ? -18.411 -10.601 -15.341 1.00 55.84 247 ARG A N 1
ATOM 1971 C CA . ARG A 1 247 ? -17.262 -10.193 -16.151 1.00 55.84 247 ARG A CA 1
ATOM 1972 C C . ARG A 1 247 ? -17.749 -10.050 -17.589 1.00 55.84 247 ARG A C 1
ATOM 1974 O O . ARG A 1 247 ? -17.921 -11.060 -18.270 1.00 55.84 247 ARG A O 1
ATOM 1981 N N . ARG A 1 248 ? -18.088 -8.838 -18.002 1.00 44.56 248 ARG A N 1
ATOM 1982 C CA . ARG A 1 248 ? -18.288 -8.490 -19.407 1.00 44.56 248 ARG A CA 1
ATOM 1983 C C . ARG A 1 248 ? -17.295 -7.411 -19.772 1.00 44.56 248 ARG A C 1
ATOM 1985 O O . ARG A 1 248 ? -17.095 -6.522 -18.916 1.00 44.56 248 ARG A O 1
#

Organism: NCBI:txid412755

Radius of gyration: 19.62 Å; chains: 1; bounding box: 52×44×57 Å

Secondary structure (DSSP, 8-state):
-HHHH-BTTTBBS-----SHHHHHHHHHHHHHHTT--SB-TT--B-TTSHHHHHHHHHHHHHHHTT-S-GGGGG--HHHHHHHHHTT-BS-----GGGHHHHT-TTT-TTTTT----PPPP-TTS--EEE---------TT-S-HHHHHHHHHHHTSHHHHHHHHHHTPPPSSHHHHHHHHHH--SHHHHHHHHHHHHHHHHSEEE-S-SSTTHHHHHHHHHHHHHHHHTTSS-HHHHHHHHHHS---

Sequence (248 aa):
MAEFLNNPPGVYGTQYTGKEEAFSGRFYEMLLSNGGALFDPAWKPVFNSPIGVKTLNYFKKLYQNGLVPPGVVNYVWDDVAKNFATGKIAFHLDWGGWYPWYRDPKASKVAEVFDYAPMPKGDSGIRVHWSGCHSFSVLDTSKNKEAAVSLVKYLSSKETGIYEAELGFGAVRTSVWDYSIKSTTEPRKRHFYEVYKYCLAKNRVVTPPLIPEWPAFSNILFPELQAAVLEEKPVKKALDDAARKPRR